Protein AF-A0A1Q6E0P5-F1 (afdb_monomer_lite)

pLDDT: mean 87.59, std 13.7, range [29.69, 98.75]

Radius of gyration: 19.77 Å; chains: 1; bounding box: 50×43×58 Å

Structure (mmCIF, N/CA/C/O backbone):
data_AF-A0A1Q6E0P5-F1
#
_entry.id   AF-A0A1Q6E0P5-F1
#
loop_
_atom_site.group_PDB
_atom_site.id
_atom_site.type_symbol
_atom_site.label_atom_id
_atom_site.label_alt_id
_atom_site.label_comp_id
_atom_site.label_asym_id
_atom_site.label_entity_id
_atom_site.label_seq_id
_atom_site.pdbx_PDB_ins_code
_atom_site.Cartn_x
_atom_site.Cartn_y
_atom_site.Cartn_z
_atom_site.occupancy
_atom_site.B_iso_or_equiv
_atom_site.auth_seq_id
_atom_site.auth_comp_id
_atom_site.auth_asym_id
_atom_site.auth_atom_id
_atom_site.pdbx_PDB_model_num
ATOM 1 N N . MET A 1 1 ? -2.274 26.900 18.817 1.00 31.42 1 MET A N 1
ATOM 2 C CA . MET A 1 1 ? -3.181 26.149 19.705 1.00 31.42 1 MET A CA 1
ATOM 3 C C . MET A 1 1 ? -3.588 24.913 18.937 1.00 31.42 1 MET A C 1
ATOM 5 O O . MET A 1 1 ? -4.255 25.060 17.922 1.00 31.42 1 MET A O 1
ATOM 9 N N . ALA A 1 2 ? -3.065 23.747 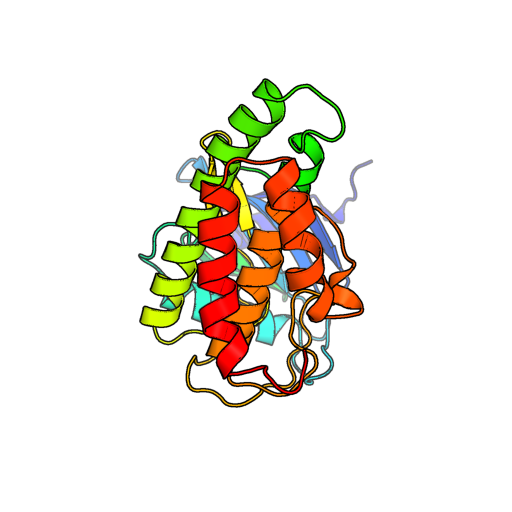19.320 1.00 29.69 2 ALA A N 1
ATOM 10 C CA . ALA A 1 2 ? -3.523 22.486 18.754 1.00 29.69 2 ALA A CA 1
ATOM 11 C C . ALA A 1 2 ? -5.001 22.317 19.120 1.00 29.69 2 ALA A C 1
ATOM 13 O O . ALA A 1 2 ? -5.418 22.661 20.225 1.00 29.69 2 ALA A O 1
ATOM 14 N N . ASP A 1 3 ? -5.780 21.904 18.137 1.00 34.31 3 ASP A N 1
ATOM 15 C CA . ASP A 1 3 ? -7.219 21.730 18.208 1.00 34.31 3 ASP A CA 1
ATOM 16 C C . ASP A 1 3 ? -7.612 20.884 19.430 1.00 34.31 3 ASP A C 1
ATOM 18 O O . ASP A 1 3 ? -7.088 19.787 19.614 1.00 34.31 3 ASP A O 1
ATOM 22 N N . ALA A 1 4 ? -8.538 21.369 20.260 1.00 39.66 4 ALA A N 1
ATOM 23 C CA . ALA A 1 4 ? -9.050 20.636 21.421 1.00 39.66 4 ALA A CA 1
ATOM 24 C C . ALA A 1 4 ? -9.728 19.300 21.041 1.00 39.66 4 ALA A C 1
ATOM 26 O O . ALA A 1 4 ? -10.027 18.499 21.917 1.00 39.66 4 ALA A O 1
ATOM 27 N N . ARG A 1 5 ? -9.931 19.037 19.742 1.00 49.81 5 ARG A N 1
ATOM 28 C CA . ARG A 1 5 ? -10.351 17.741 19.185 1.00 49.81 5 ARG A CA 1
ATOM 29 C C . ARG A 1 5 ? -9.239 16.682 19.140 1.00 49.81 5 ARG A C 1
ATOM 31 O O . ARG A 1 5 ? -9.544 15.522 18.894 1.00 49.81 5 ARG A O 1
ATOM 38 N N . ILE A 1 6 ? -7.974 17.071 19.330 1.00 48.44 6 ILE A N 1
ATOM 39 C CA . ILE A 1 6 ? -6.807 16.168 19.301 1.00 48.44 6 ILE A CA 1
ATOM 40 C C . ILE A 1 6 ? -6.453 15.662 20.707 1.00 48.44 6 ILE A C 1
ATOM 42 O O . ILE A 1 6 ? -5.777 14.646 20.816 1.00 48.44 6 ILE A O 1
ATOM 46 N N . ASN A 1 7 ? -6.937 16.311 21.774 1.00 47.94 7 ASN A N 1
ATOM 47 C CA . ASN A 1 7 ? -6.818 15.751 23.118 1.00 47.94 7 ASN A CA 1
ATOM 48 C C . ASN A 1 7 ? -8.028 14.850 23.383 1.00 47.94 7 ASN A C 1
ATOM 50 O O . ASN A 1 7 ? -9.138 15.373 23.529 1.00 47.94 7 ASN A O 1
ATOM 54 N N . PRO A 1 8 ? -7.855 13.522 23.410 1.00 57.47 8 PRO A N 1
ATOM 55 C CA . PRO A 1 8 ? -8.941 12.631 23.767 1.00 57.47 8 PRO A CA 1
ATOM 56 C C . PRO A 1 8 ? -9.479 12.990 25.157 1.00 57.47 8 PRO A C 1
ATOM 58 O O . PRO A 1 8 ? -8.721 13.333 26.061 1.00 57.47 8 PRO A O 1
ATOM 61 N N . SER A 1 9 ? -10.801 12.951 25.327 1.00 67.94 9 SER A N 1
ATOM 62 C CA . SER A 1 9 ? -11.381 12.968 26.670 1.00 67.94 9 SER A CA 1
ATOM 63 C C . SER A 1 9 ? -10.845 11.773 27.466 1.00 67.94 9 SER A C 1
ATOM 65 O O . SER A 1 9 ? -10.502 10.749 26.868 1.00 67.94 9 SER A O 1
ATOM 67 N N . ASP A 1 10 ? -10.851 11.856 28.801 1.00 76.19 10 ASP A N 1
ATOM 68 C CA . ASP A 1 10 ? -10.510 10.716 29.671 1.00 76.19 10 ASP A CA 1
ATOM 69 C C . ASP A 1 10 ? -11.256 9.434 29.235 1.00 76.19 10 ASP A C 1
ATOM 71 O O . ASP A 1 10 ? -10.712 8.332 29.258 1.00 76.19 10 ASP A O 1
ATOM 75 N N . GLU A 1 11 ? -12.498 9.583 28.758 1.00 84.31 11 GLU A N 1
ATOM 76 C CA . GLU A 1 11 ? -13.314 8.497 28.212 1.00 84.31 11 GLU A CA 1
ATOM 77 C C . GLU A 1 11 ? -12.742 7.886 26.920 1.00 84.31 11 GLU A C 1
ATOM 79 O O . GLU A 1 11 ? -12.696 6.660 26.801 1.00 84.31 11 GLU A O 1
ATOM 84 N N . PHE A 1 12 ? -12.279 8.694 25.959 1.00 88.38 12 PHE A N 1
ATOM 85 C CA . PHE A 1 12 ? -11.653 8.164 24.744 1.00 88.38 12 PHE A CA 1
ATOM 86 C C . PHE A 1 12 ? -10.380 7.395 25.088 1.00 88.38 12 PHE A C 1
ATOM 88 O O . PHE A 1 12 ? -10.204 6.285 24.590 1.00 88.38 12 PHE A O 1
ATOM 95 N N . GLU A 1 13 ? -9.506 7.943 25.940 1.00 87.25 13 GLU A N 1
ATOM 96 C CA . GLU A 1 13 ? -8.262 7.261 26.322 1.00 87.25 13 GLU A CA 1
ATOM 97 C C . GLU A 1 13 ? -8.548 5.902 26.967 1.00 87.25 13 GLU A C 1
ATOM 99 O O . GLU A 1 13 ? -7.933 4.894 26.609 1.00 87.25 13 GLU A O 1
ATOM 104 N N . LEU A 1 14 ? -9.543 5.849 27.857 1.00 89.12 14 LEU A N 1
ATOM 105 C CA . LEU A 1 14 ? -9.989 4.615 28.501 1.00 89.12 14 LEU A CA 1
ATOM 106 C C . LEU A 1 14 ? -10.515 3.583 27.492 1.00 89.12 14 LEU A C 1
ATOM 108 O O . LEU A 1 14 ? -10.162 2.404 27.574 1.00 89.12 14 LEU A O 1
ATOM 112 N N . LEU A 1 15 ? -11.340 4.002 26.529 1.00 92.69 15 LEU A N 1
ATOM 113 C CA . LEU A 1 15 ? -11.921 3.109 25.519 1.00 92.69 15 LEU A CA 1
ATOM 114 C C . LEU A 1 15 ? -10.893 2.664 24.462 1.00 92.69 15 LEU A C 1
ATOM 116 O O . LEU A 1 15 ? -10.936 1.528 23.962 1.00 92.69 15 LEU A O 1
ATOM 120 N N . PHE A 1 16 ? -9.943 3.537 24.129 1.00 95.12 16 PHE A N 1
ATOM 121 C CA . PHE A 1 16 ? -8.924 3.286 23.116 1.00 95.12 16 PHE A CA 1
ATOM 122 C C . PHE A 1 16 ? -7.693 2.544 23.661 1.00 95.12 16 PHE A C 1
ATOM 124 O O . PHE A 1 16 ? -6.958 1.924 22.888 1.00 95.12 16 PHE A O 1
ATOM 131 N N . ALA A 1 17 ? -7.527 2.477 24.986 1.00 93.38 17 ALA A N 1
ATOM 132 C CA . ALA A 1 17 ? -6.484 1.697 25.643 1.00 93.38 17 ALA A CA 1
ATOM 133 C C . ALA A 1 17 ? -6.385 0.250 25.093 1.00 93.38 17 ALA A C 1
ATOM 135 O O . ALA A 1 17 ? -7.404 -0.403 24.822 1.00 93.38 17 ALA A O 1
ATOM 136 N N . PRO A 1 18 ? -5.166 -0.301 24.934 1.00 96.25 18 PRO A N 1
ATOM 137 C CA . PRO A 1 18 ? -3.884 0.236 25.394 1.00 96.25 18 PRO A CA 1
ATOM 138 C C . PRO A 1 18 ? -3.192 1.180 24.394 1.00 96.25 18 PRO A C 1
ATOM 140 O O . PRO A 1 18 ? -1.990 1.399 24.525 1.00 96.25 18 PRO A O 1
ATOM 143 N N . TYR A 1 19 ? -3.891 1.695 23.382 1.00 96.81 19 TYR A N 1
ATOM 144 C CA . TYR A 1 19 ? -3.287 2.554 22.365 1.00 96.81 19 TYR A CA 1
ATOM 145 C C . TYR A 1 19 ? -3.384 4.033 22.744 1.00 96.81 19 TYR A C 1
ATOM 147 O O . TYR A 1 19 ? -4.367 4.465 23.341 1.00 96.81 19 TYR A O 1
ATOM 155 N N . SER A 1 20 ? -2.374 4.807 22.357 1.00 95.19 20 SER A N 1
ATOM 156 C CA . SER A 1 20 ? -2.356 6.266 22.459 1.00 95.19 20 SER A CA 1
ATOM 157 C C . SER A 1 20 ? -2.034 6.867 21.093 1.00 95.19 20 SER A C 1
ATOM 159 O O . SER A 1 20 ? -1.154 6.363 20.392 1.00 95.19 20 SER A O 1
ATOM 161 N N . ILE A 1 21 ? -2.766 7.910 20.699 1.00 95.44 21 ILE A N 1
ATOM 162 C CA . ILE A 1 21 ? -2.550 8.631 19.441 1.00 95.44 21 ILE A CA 1
ATOM 163 C C . ILE A 1 21 ? -1.469 9.693 19.648 1.00 95.44 21 ILE A C 1
ATOM 165 O O . ILE A 1 21 ? -1.528 10.462 20.602 1.00 95.44 21 ILE A O 1
ATOM 169 N N . LEU A 1 22 ? -0.496 9.740 18.740 1.00 94.44 22 LEU A N 1
ATOM 170 C CA . LEU A 1 22 ? 0.614 10.692 18.769 1.00 94.44 22 LEU A CA 1
ATOM 171 C C . LEU A 1 22 ? 0.389 11.849 17.791 1.00 94.44 22 LEU A C 1
ATOM 173 O O . LEU A 1 22 ? 0.600 13.008 18.138 1.00 94.44 22 LEU A O 1
ATOM 177 N N . GLU A 1 23 ? -0.043 11.542 16.566 1.00 93.81 23 GLU A N 1
ATOM 178 C CA . GLU A 1 23 ? -0.262 12.538 15.515 1.00 93.81 23 GLU A CA 1
ATOM 179 C C . GLU A 1 23 ? -1.289 12.063 14.476 1.00 93.81 23 GLU A C 1
ATOM 181 O O . GLU A 1 23 ? -1.534 10.867 14.305 1.00 93.81 23 GLU A O 1
ATOM 186 N N . SER A 1 24 ? -1.895 13.013 13.759 1.00 94.38 24 SER A N 1
ATOM 187 C CA . SER A 1 24 ? -2.735 12.722 12.594 1.00 94.38 24 SER A CA 1
ATOM 188 C C . SER A 1 24 ? -1.873 12.682 11.336 1.00 94.38 24 SER A C 1
ATOM 190 O O . SER A 1 24 ? -1.135 13.625 11.062 1.00 94.38 24 SER A O 1
ATOM 192 N N . LEU A 1 25 ? -1.994 11.600 10.568 1.00 91.88 25 LEU A N 1
ATOM 193 C CA . LEU A 1 25 ? -1.338 11.435 9.270 1.00 91.88 25 LEU A CA 1
ATOM 194 C C . LEU A 1 25 ? -2.222 11.967 8.136 1.00 91.88 25 LEU A C 1
ATOM 196 O O . LEU A 1 25 ? -1.737 12.592 7.195 1.00 91.88 25 LEU A O 1
ATOM 200 N N . HIS A 1 26 ? -3.531 11.723 8.226 1.00 90.88 26 HIS A N 1
ATOM 201 C CA . HIS A 1 26 ? -4.513 12.182 7.251 1.00 90.88 26 HIS A CA 1
ATOM 202 C C . HIS A 1 26 ? -5.892 12.342 7.895 1.00 90.88 26 HIS A C 1
ATOM 204 O O . HIS A 1 26 ? -6.228 11.636 8.845 1.00 90.88 26 HIS A O 1
ATOM 210 N N . PHE A 1 27 ? -6.720 13.238 7.361 1.00 87.56 27 PHE A N 1
ATOM 211 C CA . PHE A 1 27 ? -8.116 13.370 7.765 1.00 87.56 27 PHE A CA 1
ATOM 212 C C . PHE A 1 27 ? -9.000 13.734 6.575 1.00 87.56 27 PHE A C 1
ATOM 214 O O . PHE A 1 27 ? -8.605 14.474 5.674 1.00 87.56 27 PHE A O 1
ATOM 221 N N . SER A 1 28 ? -10.231 13.240 6.611 1.00 83.25 28 SER A N 1
ATOM 222 C CA . SER A 1 28 ? -11.288 13.558 5.661 1.00 83.25 28 SER A CA 1
ATOM 223 C C . SER A 1 28 ? -12.642 13.605 6.377 1.00 83.25 28 SER A C 1
ATOM 225 O O . SER A 1 28 ? -12.746 13.405 7.590 1.00 83.25 28 SER A O 1
ATOM 227 N N . ASN A 1 29 ? -13.717 13.854 5.628 1.00 80.44 29 ASN A N 1
ATOM 228 C CA . ASN A 1 29 ? -15.068 13.739 6.180 1.00 80.44 29 ASN A CA 1
ATOM 229 C C . ASN A 1 29 ? -15.430 12.290 6.551 1.00 80.44 29 ASN A C 1
ATOM 231 O O . ASN A 1 29 ? -16.270 12.093 7.423 1.00 80.44 29 ASN A O 1
ATOM 235 N N . ALA A 1 30 ? -14.802 11.294 5.918 1.00 81.50 30 ALA A N 1
ATOM 236 C CA . ALA A 1 30 ? -15.047 9.874 6.174 1.00 81.50 30 ALA A CA 1
ATOM 237 C C . ALA A 1 30 ? -14.424 9.383 7.497 1.00 81.50 30 ALA A C 1
ATOM 239 O O . ALA A 1 30 ? -14.855 8.364 8.033 1.00 81.50 30 ALA A O 1
ATOM 240 N N . GLY A 1 31 ? -13.442 10.116 8.032 1.00 89.25 31 GLY A N 1
ATOM 241 C CA . GLY A 1 31 ? -12.656 9.732 9.202 1.00 89.25 31 GLY A CA 1
ATOM 242 C C . GLY A 1 31 ? -11.204 10.189 9.081 1.00 89.25 31 GLY A C 1
ATOM 243 O O . GLY A 1 31 ? -10.914 11.175 8.395 1.00 89.25 31 GLY A O 1
ATOM 244 N N . GLY A 1 32 ? -10.283 9.492 9.734 1.00 92.94 32 GLY A N 1
ATOM 245 C CA . GLY A 1 32 ? -8.883 9.895 9.817 1.00 92.94 32 GLY A CA 1
ATOM 246 C C . GLY A 1 32 ? -7.926 8.726 9.979 1.00 92.94 32 GLY A C 1
ATOM 247 O O . GLY A 1 32 ? -8.308 7.639 10.391 1.00 92.94 32 GLY A O 1
ATOM 248 N N . VAL A 1 33 ? -6.666 8.968 9.648 1.00 95.94 33 VAL A N 1
ATOM 249 C CA . VAL A 1 33 ? -5.562 8.030 9.840 1.00 95.94 33 VAL A CA 1
ATOM 250 C C . VAL A 1 33 ? -4.593 8.665 10.822 1.00 95.94 33 VAL A C 1
ATOM 252 O O . VAL A 1 33 ? -4.171 9.811 10.642 1.00 95.94 33 VAL A O 1
ATOM 255 N N . TYR A 1 34 ? -4.251 7.927 11.868 1.00 96.44 34 TYR A N 1
ATOM 256 C CA . TYR A 1 34 ? -3.482 8.423 12.999 1.00 96.44 34 TYR A CA 1
ATOM 257 C C . TYR A 1 34 ? -2.306 7.503 13.285 1.00 96.44 34 TYR A C 1
ATOM 259 O O . TYR A 1 34 ? -2.456 6.284 13.262 1.00 96.44 34 TYR A O 1
ATOM 267 N N . ARG A 1 35 ? -1.152 8.082 13.606 1.00 97.25 35 ARG A N 1
ATOM 268 C CA . ARG A 1 35 ? -0.023 7.336 14.159 1.00 97.25 35 ARG A CA 1
ATOM 269 C C . ARG A 1 35 ? -0.139 7.324 15.671 1.00 97.25 35 ARG A C 1
ATOM 271 O O . ARG A 1 35 ? -0.490 8.332 16.288 1.00 97.25 35 ARG A O 1
ATOM 278 N N . GLY A 1 36 ? 0.176 6.189 16.269 1.00 97.25 36 GLY A N 1
ATOM 279 C CA . GLY A 1 36 ? 0.108 6.003 17.705 1.00 97.25 36 GLY A CA 1
ATOM 280 C C . GLY A 1 36 ? 1.139 5.016 18.222 1.00 97.25 36 GLY A C 1
ATOM 281 O O . GLY A 1 36 ? 2.014 4.550 17.495 1.00 97.25 36 GLY A O 1
ATOM 282 N N . VAL A 1 37 ? 0.979 4.651 19.487 1.00 97.81 37 VAL A N 1
ATOM 283 C CA . VAL A 1 37 ? 1.785 3.632 20.158 1.00 97.81 37 VAL A CA 1
ATOM 284 C C . VAL A 1 37 ? 0.903 2.729 21.015 1.00 97.81 37 VAL A C 1
ATOM 286 O O . VAL A 1 37 ? -0.056 3.182 21.643 1.00 97.81 37 VAL A O 1
ATOM 289 N N . ASN A 1 38 ? 1.227 1.440 21.067 1.00 97.56 38 ASN A N 1
ATOM 290 C CA . ASN A 1 38 ? 0.690 0.525 22.066 1.00 97.56 38 ASN A CA 1
ATOM 291 C C . ASN A 1 38 ? 1.470 0.692 23.377 1.00 97.56 38 ASN A C 1
ATOM 293 O O . ASN A 1 38 ? 2.623 0.278 23.475 1.00 97.56 38 ASN A O 1
ATOM 297 N N . LEU A 1 39 ? 0.836 1.244 24.411 1.00 96.00 39 LEU A N 1
ATOM 298 C CA . LEU A 1 39 ? 1.478 1.551 25.693 1.00 96.00 39 LEU A CA 1
ATOM 299 C C . LEU A 1 39 ? 1.963 0.310 26.457 1.00 96.00 39 LEU A C 1
ATOM 301 O O . LEU A 1 39 ? 2.788 0.433 27.358 1.00 96.00 39 LEU A O 1
ATOM 305 N N . LYS A 1 40 ? 1.467 -0.890 26.122 1.00 95.75 40 LYS A N 1
ATOM 306 C CA . LYS A 1 40 ? 1.919 -2.140 26.752 1.00 95.75 40 LYS A CA 1
ATOM 307 C C . LYS A 1 40 ? 3.182 -2.707 26.111 1.00 95.75 40 LYS A C 1
ATOM 309 O O . LYS A 1 40 ? 3.971 -3.330 26.813 1.00 95.75 40 LYS A O 1
ATOM 314 N N . THR A 1 41 ? 3.347 -2.546 24.799 1.00 96.12 41 THR A N 1
ATOM 315 C CA . THR A 1 41 ? 4.444 -3.178 24.042 1.00 96.12 41 THR A CA 1
ATOM 316 C C . THR A 1 41 ? 5.482 -2.184 23.531 1.00 96.12 41 THR A C 1
ATOM 318 O O . THR A 1 41 ? 6.581 -2.592 23.176 1.00 96.12 41 THR A O 1
ATOM 321 N N . GLY A 1 42 ? 5.150 -0.893 23.475 1.00 95.94 42 GLY A N 1
ATOM 322 C CA . GLY A 1 42 ? 5.968 0.144 22.846 1.00 95.94 42 GLY A CA 1
ATOM 323 C C . GLY A 1 42 ? 5.941 0.123 21.314 1.00 95.94 42 GLY A C 1
ATOM 324 O O . GLY A 1 42 ? 6.603 0.951 20.697 1.00 95.94 42 GLY A O 1
ATOM 325 N N . CYS A 1 43 ? 5.193 -0.794 20.689 1.00 95.94 43 CYS A N 1
ATOM 326 C CA . CYS A 1 43 ? 5.091 -0.879 19.231 1.00 95.94 43 CYS A CA 1
ATOM 327 C C . CYS A 1 43 ? 4.308 0.309 18.666 1.00 95.94 43 CYS A C 1
ATOM 329 O O . CYS A 1 43 ? 3.269 0.687 19.215 1.00 95.94 43 CYS A O 1
ATOM 331 N N . GLU A 1 44 ? 4.783 0.854 17.550 1.00 97.81 44 GLU A N 1
ATOM 332 C CA . GLU A 1 44 ? 4.068 1.884 16.800 1.00 97.81 44 GLU A CA 1
ATOM 333 C C . GLU A 1 44 ? 2.851 1.294 16.081 1.00 97.81 44 GLU A C 1
ATOM 335 O O . GLU A 1 44 ? 2.879 0.151 15.619 1.00 97.81 44 GLU A O 1
ATOM 340 N N . ILE A 1 45 ? 1.776 2.077 15.998 1.00 98.25 45 ILE A N 1
ATOM 341 C CA . ILE A 1 45 ? 0.513 1.664 15.380 1.00 98.25 45 ILE A CA 1
ATOM 342 C C . ILE A 1 45 ? 0.012 2.707 14.387 1.00 98.25 45 ILE A C 1
ATOM 344 O O . ILE A 1 45 ? 0.301 3.900 14.523 1.00 98.25 45 ILE A O 1
ATOM 348 N N . VAL A 1 46 ? -0.784 2.254 13.424 1.00 98.12 46 VAL A N 1
ATOM 349 C CA . VAL A 1 46 ? -1.716 3.093 12.669 1.00 98.12 46 VAL A CA 1
ATOM 350 C C . VAL A 1 46 ? -3.122 2.807 13.172 1.00 98.12 46 VAL A C 1
ATOM 352 O O . VAL A 1 46 ? -3.511 1.653 13.335 1.00 98.12 46 VAL A O 1
ATOM 355 N N . ALA A 1 47 ? -3.888 3.863 13.425 1.00 97.94 47 ALA A N 1
ATOM 356 C CA . ALA A 1 47 ? -5.312 3.787 13.697 1.00 97.94 47 ALA A CA 1
ATOM 357 C C . ALA A 1 47 ? -6.083 4.467 12.564 1.00 97.94 47 ALA A C 1
ATOM 359 O O . ALA A 1 47 ? -5.911 5.664 12.328 1.00 97.94 47 ALA A O 1
ATOM 360 N N . LYS A 1 48 ? -6.941 3.713 11.880 1.00 97.38 48 LYS A N 1
ATOM 361 C CA . LYS A 1 48 ? -7.853 4.213 10.847 1.00 97.38 48 LYS A CA 1
ATOM 362 C C . LYS A 1 48 ? -9.250 4.348 11.439 1.00 97.38 48 LYS A C 1
ATOM 364 O O . LYS A 1 48 ? -9.839 3.354 11.848 1.00 97.38 48 LYS A O 1
ATOM 369 N N . GLU A 1 49 ? -9.750 5.574 11.515 1.00 95.81 49 GLU A N 1
ATOM 370 C CA . GLU A 1 49 ? -11.097 5.937 11.958 1.00 95.81 49 GLU A CA 1
ATOM 371 C C . GLU A 1 49 ? -12.066 5.920 10.773 1.00 95.81 49 GLU A C 1
ATOM 373 O O . GLU A 1 49 ? -11.796 6.535 9.742 1.00 95.81 49 GLU A O 1
ATOM 378 N N . ALA A 1 50 ? -13.238 5.325 10.972 1.00 93.75 50 ALA A N 1
ATOM 379 C CA . ALA A 1 50 ? -14.412 5.500 10.133 1.00 93.75 50 ALA A CA 1
ATOM 380 C C . ALA A 1 50 ? -15.559 6.101 10.947 1.00 93.75 50 ALA A C 1
ATOM 382 O O . ALA A 1 50 ? -15.922 5.608 12.022 1.00 93.75 50 ALA A O 1
ATOM 383 N N . ARG A 1 51 ? -16.159 7.165 10.409 1.00 88.94 51 ARG A N 1
ATOM 384 C CA . ARG A 1 51 ? -17.301 7.847 11.023 1.00 88.94 51 ARG A CA 1
ATOM 385 C C . ARG A 1 51 ? -18.606 7.329 10.437 1.00 88.94 51 ARG A C 1
ATOM 387 O O . ARG A 1 51 ? -18.787 7.309 9.219 1.00 88.94 51 ARG A O 1
ATOM 394 N N . SER A 1 52 ? -19.524 6.948 11.321 1.00 82.56 52 SER A N 1
ATOM 395 C CA . SER A 1 52 ? -20.863 6.485 10.951 1.00 82.56 52 SER A CA 1
ATOM 396 C C . SER A 1 52 ? -21.589 7.518 10.080 1.00 82.56 52 SER A C 1
ATOM 398 O O . SER A 1 52 ? -21.531 8.717 10.357 1.00 82.56 52 SER A O 1
ATOM 400 N N . TYR A 1 53 ? -22.299 7.047 9.050 1.0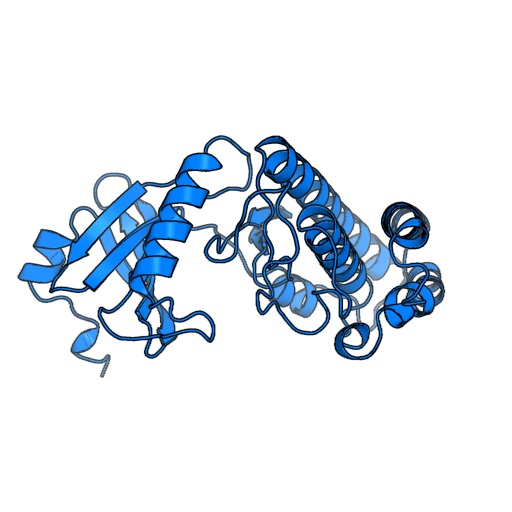0 73.69 53 TYR A N 1
ATOM 401 C CA . TYR A 1 53 ? -23.096 7.868 8.123 1.00 73.69 53 TYR A CA 1
ATOM 402 C C . TYR A 1 53 ? -22.305 8.919 7.320 1.00 73.69 53 TYR A C 1
ATOM 404 O O . TYR A 1 53 ? -22.893 9.873 6.804 1.00 73.69 53 TYR A O 1
ATOM 412 N N . ALA A 1 54 ? -20.986 8.756 7.190 1.00 77.25 54 ALA A N 1
ATOM 413 C CA . ALA A 1 54 ? -20.119 9.629 6.405 1.00 77.25 54 ALA A CA 1
ATOM 414 C C . ALA A 1 54 ? -19.316 8.848 5.352 1.00 77.25 54 ALA A C 1
ATOM 416 O O . ALA A 1 54 ? -19.188 7.625 5.400 1.00 77.25 54 ALA A O 1
ATOM 417 N N . GLY A 1 55 ? -18.746 9.578 4.388 1.00 66.50 55 GLY A N 1
ATOM 418 C CA . GLY A 1 55 ? -17.793 9.012 3.432 1.00 66.50 55 GLY A CA 1
ATOM 419 C C . GLY A 1 55 ? -18.387 8.027 2.425 1.00 66.50 55 GLY A C 1
ATOM 420 O O . GLY A 1 55 ? -17.687 7.089 2.057 1.00 66.50 55 GLY A O 1
ATOM 421 N N . TYR A 1 56 ? -19.637 8.218 1.999 1.00 70.69 56 TYR A N 1
ATOM 422 C CA . TYR A 1 56 ? -20.261 7.415 0.941 1.00 70.69 56 TYR A CA 1
ATOM 423 C C . TYR A 1 56 ? -19.421 7.431 -0.344 1.00 70.69 56 TYR A C 1
ATOM 425 O O . TYR A 1 56 ? -19.039 8.501 -0.826 1.00 70.69 56 TYR A O 1
ATOM 433 N N . SER A 1 57 ? -19.131 6.249 -0.888 1.00 64.81 57 SER A N 1
ATOM 434 C CA . SER A 1 57 ? -18.561 6.086 -2.229 1.00 64.81 57 SER A CA 1
ATOM 435 C C . SER A 1 57 ? -19.667 5.981 -3.286 1.00 64.81 57 SER A C 1
ATOM 437 O O . SER A 1 57 ? -20.849 5.868 -2.970 1.00 64.81 57 SER A O 1
ATOM 439 N N . SER A 1 58 ? -19.284 5.953 -4.565 1.00 58.56 58 SER A N 1
ATOM 440 C CA . SER A 1 58 ? -20.197 5.723 -5.696 1.00 58.56 58 SER A CA 1
ATOM 441 C C . SER A 1 58 ? -20.903 4.355 -5.684 1.00 58.56 58 SER A C 1
ATOM 443 O O . SER A 1 58 ? -21.737 4.106 -6.547 1.00 58.56 58 SER A O 1
ATOM 445 N N . SER A 1 59 ? -20.548 3.466 -4.751 1.00 60.34 59 SER A N 1
ATOM 446 C CA . SER A 1 59 ? -21.083 2.110 -4.582 1.00 60.34 59 SER A CA 1
ATOM 447 C C . SER A 1 59 ? -22.021 1.962 -3.371 1.00 60.34 59 SER A C 1
ATOM 449 O O . SER A 1 59 ? -22.252 0.843 -2.928 1.00 60.34 59 SER A O 1
ATOM 451 N N . ASP A 1 60 ? -22.533 3.068 -2.813 1.00 59.53 60 ASP A N 1
ATOM 452 C CA . ASP A 1 60 ? -23.372 3.111 -1.596 1.00 59.53 60 ASP A CA 1
ATOM 453 C C . ASP A 1 60 ? -22.715 2.494 -0.339 1.00 59.53 60 ASP A C 1
ATOM 455 O O . ASP A 1 60 ? -23.367 2.288 0.686 1.00 59.53 60 ASP A O 1
ATOM 459 N N . CYS A 1 61 ? -21.400 2.250 -0.371 1.00 72.44 61 CYS A N 1
ATOM 460 C CA . CYS A 1 61 ? -20.630 1.824 0.792 1.00 72.44 61 CYS A CA 1
ATOM 461 C C . CYS A 1 61 ? -20.188 3.051 1.597 1.00 72.44 61 CYS A C 1
ATOM 463 O O . CYS A 1 61 ? -19.472 3.921 1.087 1.00 72.44 61 CYS A O 1
ATOM 465 N N . ASP A 1 62 ? -20.585 3.119 2.866 1.00 83.75 62 ASP A N 1
ATOM 466 C CA . ASP A 1 62 ? -20.088 4.139 3.788 1.00 83.75 62 ASP A CA 1
ATOM 467 C C . ASP A 1 62 ? -18.657 3.827 4.271 1.00 83.75 62 ASP A C 1
ATOM 469 O O . ASP A 1 62 ? -18.079 2.773 3.981 1.00 83.75 62 ASP A O 1
ATOM 473 N N . ALA A 1 63 ? -18.060 4.772 5.000 1.00 85.88 63 ALA A N 1
ATOM 474 C CA . ALA A 1 63 ? -16.711 4.615 5.542 1.00 85.88 63 ALA A CA 1
ATOM 475 C C . ALA A 1 63 ? -16.578 3.402 6.481 1.00 85.88 63 ALA A C 1
ATOM 477 O O . ALA A 1 63 ? -15.519 2.780 6.544 1.00 85.88 63 ALA A O 1
ATOM 478 N N . VAL A 1 64 ? -17.646 3.047 7.200 1.00 91.12 64 VAL A N 1
ATOM 479 C CA . VAL A 1 64 ? -17.642 1.945 8.168 1.00 91.12 64 VAL A CA 1
ATOM 480 C C . VAL A 1 64 ? -17.588 0.601 7.451 1.00 91.12 64 VAL A C 1
ATOM 482 O O . VAL A 1 64 ? -16.792 -0.261 7.824 1.00 91.12 64 VAL A O 1
ATOM 485 N N . LEU A 1 65 ? -18.385 0.415 6.397 1.00 90.88 65 LEU A N 1
ATOM 486 C CA . LEU A 1 65 ? -18.352 -0.799 5.584 1.00 90.88 65 LEU A CA 1
ATOM 487 C C . LEU A 1 65 ? -16.982 -1.004 4.935 1.00 90.88 65 LEU A C 1
ATOM 489 O O . LEU A 1 65 ? -16.462 -2.119 4.990 1.00 90.88 65 LEU A O 1
ATOM 493 N N . ARG A 1 66 ? -16.364 0.060 4.403 1.00 90.38 66 ARG A N 1
ATOM 494 C CA . ARG A 1 66 ? -15.002 -0.016 3.850 1.00 90.38 66 ARG A CA 1
ATOM 495 C C . ARG A 1 66 ? -13.968 -0.392 4.906 1.00 90.38 66 ARG A C 1
ATOM 497 O O . ARG A 1 66 ? -13.210 -1.329 4.687 1.00 90.38 66 ARG A O 1
ATOM 504 N N . LEU A 1 67 ? -14.009 0.226 6.087 1.00 95.12 67 LEU A N 1
ATOM 505 C CA . LEU A 1 67 ? -13.078 -0.094 7.174 1.00 95.12 67 LEU A CA 1
ATOM 506 C C . LEU A 1 67 ? -13.244 -1.535 7.692 1.00 95.12 67 LEU A C 1
ATOM 508 O O . LEU A 1 67 ? -12.273 -2.212 8.033 1.00 95.12 67 LEU A O 1
ATOM 512 N N . ARG A 1 68 ? -14.482 -2.038 7.764 1.00 96.00 68 ARG A N 1
ATOM 513 C CA . ARG A 1 68 ? -14.758 -3.434 8.144 1.00 96.00 68 ARG A CA 1
ATOM 514 C C . ARG A 1 68 ? -14.280 -4.420 7.084 1.00 96.00 68 ARG A C 1
ATOM 516 O O . ARG A 1 68 ? -13.798 -5.496 7.447 1.00 96.00 68 ARG A O 1
ATOM 523 N N . HIS A 1 69 ? -14.428 -4.063 5.811 1.00 95.38 69 HIS A N 1
ATOM 524 C CA . HIS A 1 69 ? -13.915 -4.845 4.693 1.00 95.38 69 HIS A CA 1
ATOM 525 C C . HIS A 1 69 ? -12.389 -4.882 4.711 1.00 95.38 69 HIS A C 1
ATOM 527 O O . HIS A 1 69 ? -11.819 -5.970 4.742 1.00 95.38 69 HIS A O 1
ATOM 533 N N . GLU A 1 70 ? -11.740 -3.726 4.845 1.00 96.81 70 GLU A N 1
ATOM 534 C CA . GLU A 1 70 ? -10.291 -3.611 5.004 1.00 96.81 70 GLU A CA 1
ATOM 535 C C . GLU A 1 70 ? -9.786 -4.484 6.158 1.00 96.81 70 GLU A C 1
ATOM 537 O O . GLU A 1 70 ? -8.884 -5.294 5.963 1.00 96.81 70 GLU A O 1
ATOM 542 N N . ARG A 1 71 ? -10.429 -4.430 7.335 1.00 98.12 71 ARG A N 1
ATOM 543 C CA . ARG A 1 71 ? -10.107 -5.332 8.454 1.00 98.12 71 ARG A CA 1
ATOM 544 C C . ARG A 1 71 ? -10.158 -6.803 8.039 1.00 98.12 71 ARG A C 1
ATOM 546 O O . ARG A 1 71 ? -9.290 -7.580 8.427 1.00 98.12 71 ARG A O 1
ATOM 553 N N . SER A 1 72 ? -11.200 -7.215 7.316 1.00 98.00 72 SER A N 1
ATOM 554 C CA . SER A 1 72 ? -11.357 -8.614 6.906 1.00 98.00 72 SER A CA 1
ATOM 555 C C . SER A 1 72 ? -10.257 -9.060 5.938 1.00 98.00 72 SER A C 1
ATOM 557 O O . SER A 1 72 ? -9.755 -10.176 6.062 1.00 98.00 72 SER A O 1
ATOM 559 N N . MET A 1 73 ? -9.839 -8.170 5.034 1.00 9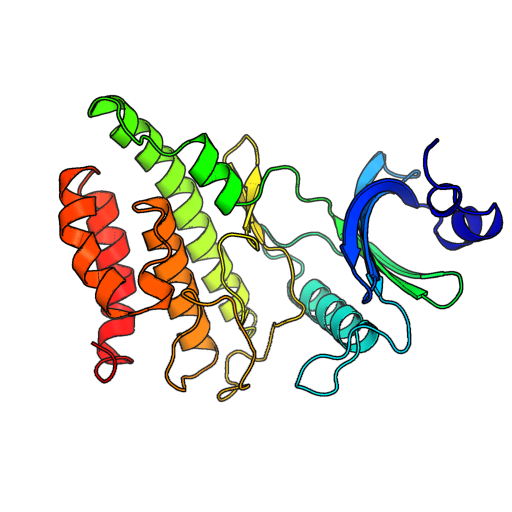8.00 73 MET A N 1
ATOM 560 C CA . MET A 1 73 ? -8.767 -8.418 4.071 1.00 98.00 73 MET A CA 1
ATOM 561 C C . MET A 1 73 ? -7.406 -8.447 4.763 1.00 98.00 73 MET A C 1
ATOM 563 O O . MET A 1 73 ? -6.651 -9.396 4.571 1.00 98.00 73 MET A O 1
ATOM 567 N N . LEU A 1 74 ? -7.144 -7.500 5.667 1.00 98.19 74 LEU A N 1
ATOM 568 C CA . LEU A 1 74 ? -5.939 -7.475 6.492 1.00 98.19 74 LEU A CA 1
ATOM 569 C C . LEU A 1 74 ? -5.769 -8.774 7.290 1.00 98.19 74 LEU A C 1
ATOM 571 O O . LEU A 1 74 ? -4.678 -9.338 7.314 1.00 98.19 74 LEU A O 1
ATOM 575 N N . ILE A 1 75 ? -6.848 -9.271 7.912 1.00 98.25 75 ILE A N 1
ATOM 576 C CA . ILE A 1 75 ? -6.847 -10.547 8.646 1.00 98.25 75 ILE A CA 1
ATOM 577 C C . ILE A 1 75 ? -6.584 -11.724 7.698 1.00 98.25 75 ILE A C 1
ATOM 579 O O . ILE A 1 75 ? -5.792 -12.604 8.030 1.00 98.25 75 ILE A O 1
ATOM 583 N N . ARG A 1 76 ? -7.229 -11.750 6.524 1.00 98.00 76 ARG A N 1
ATOM 584 C CA . ARG A 1 76 ? -7.055 -12.816 5.522 1.00 98.00 76 ARG A CA 1
ATOM 585 C C . ARG A 1 76 ? -5.618 -12.901 5.002 1.00 98.00 76 ARG A C 1
ATOM 587 O O . ARG A 1 76 ? -5.157 -13.998 4.710 1.00 98.00 76 ARG A O 1
ATOM 594 N N . LEU A 1 77 ? -4.933 -11.765 4.894 1.00 98.44 77 LEU A N 1
ATOM 595 C CA . LEU A 1 77 ? -3.577 -11.653 4.352 1.00 98.44 77 LEU A CA 1
ATOM 596 C C . LEU A 1 77 ? -2.470 -11.757 5.420 1.00 98.44 77 LEU A C 1
ATOM 598 O O . LEU A 1 77 ? -1.291 -11.639 5.088 1.00 98.44 77 LEU A O 1
ATOM 602 N N . GLN A 1 78 ? -2.815 -11.986 6.695 1.00 98.19 78 GLN A N 1
ATOM 603 C CA . GLN A 1 78 ? -1.814 -12.148 7.755 1.00 98.19 78 GLN A CA 1
ATOM 604 C C . GLN A 1 78 ? -0.852 -13.306 7.454 1.00 98.19 78 GLN A C 1
ATOM 606 O O . GLN A 1 78 ? -1.263 -14.390 7.042 1.00 98.19 78 GLN A O 1
ATOM 611 N N . GLY A 1 79 ? 0.434 -13.086 7.731 1.00 96.50 79 GLY A N 1
ATOM 612 C CA . GLY A 1 79 ? 1.506 -14.059 7.499 1.00 96.50 79 GLY A CA 1
ATOM 613 C C . GLY A 1 79 ? 2.241 -13.880 6.169 1.00 96.50 79 GLY A C 1
ATOM 614 O O . GLY A 1 79 ? 3.295 -14.487 5.989 1.00 96.50 79 GLY A O 1
ATOM 615 N N . ILE A 1 80 ? 1.738 -13.029 5.270 1.00 98.44 80 ILE A N 1
ATOM 616 C CA . ILE A 1 80 ? 2.485 -12.576 4.094 1.00 98.44 80 ILE A CA 1
ATOM 617 C C . ILE A 1 80 ? 3.452 -11.467 4.533 1.00 98.44 80 ILE A C 1
ATOM 619 O O . ILE A 1 80 ? 3.040 -10.467 5.122 1.00 98.44 80 ILE A O 1
ATOM 623 N N . GLU A 1 81 ? 4.745 -11.644 4.259 1.00 97.69 81 GLU A N 1
ATOM 624 C CA . GLU A 1 81 ? 5.762 -10.620 4.517 1.00 97.69 81 GLU A CA 1
ATOM 625 C C . GLU A 1 81 ? 5.435 -9.338 3.739 1.00 97.69 81 GLU A C 1
ATOM 627 O O . GLU A 1 81 ? 5.126 -9.407 2.555 1.00 97.69 81 GLU A O 1
ATOM 632 N N . GLY A 1 82 ? 5.482 -8.177 4.398 1.00 97.69 82 GLY A N 1
ATOM 633 C CA . GLY A 1 82 ? 5.094 -6.892 3.803 1.00 97.69 82 GLY A CA 1
ATOM 634 C C . GLY A 1 82 ? 3.619 -6.512 3.997 1.00 97.69 82 GLY A C 1
ATOM 635 O O . GLY A 1 82 ? 3.239 -5.399 3.638 1.00 97.69 82 GLY A O 1
ATOM 636 N N . ILE A 1 83 ? 2.793 -7.372 4.600 1.00 98.50 83 ILE A N 1
ATOM 637 C CA . ILE A 1 83 ? 1.441 -7.012 5.056 1.00 98.50 83 ILE A CA 1
ATOM 638 C C . ILE A 1 83 ? 1.500 -6.604 6.538 1.00 98.50 83 ILE A C 1
ATOM 640 O O . ILE A 1 83 ? 2.047 -7.367 7.338 1.00 98.50 83 ILE A O 1
ATOM 644 N N . PRO A 1 84 ? 0.952 -5.436 6.934 1.00 98.06 84 PRO A N 1
ATOM 645 C CA . PRO A 1 84 ? 0.981 -4.996 8.323 1.00 98.06 84 PRO A CA 1
ATOM 646 C C . PRO A 1 84 ? 0.252 -5.973 9.245 1.00 98.06 84 PRO A C 1
ATOM 648 O O . PRO A 1 84 ? -0.766 -6.579 8.898 1.00 98.06 84 PRO A O 1
ATOM 651 N N . SER A 1 85 ? 0.752 -6.106 10.468 1.00 97.81 85 SER A N 1
ATOM 652 C CA . SER A 1 85 ? 0.098 -6.921 11.486 1.00 97.81 85 SER A CA 1
ATOM 653 C C . SER A 1 85 ? -1.240 -6.304 11.911 1.00 97.81 85 SER A C 1
ATOM 655 O O . SER A 1 85 ? -1.316 -5.122 12.250 1.00 97.81 85 SER A O 1
ATOM 657 N N . TYR A 1 86 ? -2.299 -7.112 11.974 1.00 98.06 86 TYR A N 1
ATOM 658 C CA . TYR A 1 86 ? -3.561 -6.695 12.593 1.00 98.06 86 TYR A CA 1
ATOM 659 C C . TYR A 1 86 ? -3.430 -6.692 14.120 1.00 98.06 86 TYR A C 1
ATOM 661 O O . TYR A 1 86 ? -3.028 -7.695 14.713 1.00 98.06 86 TYR A O 1
ATOM 669 N N . TYR A 1 87 ? -3.832 -5.601 14.780 1.00 97.62 87 TYR A N 1
ATOM 670 C CA . TYR A 1 87 ? -3.779 -5.506 16.240 1.00 97.62 87 TYR A CA 1
ATOM 671 C C . TYR A 1 87 ? -5.152 -5.481 16.905 1.00 97.62 87 TYR A C 1
ATOM 673 O O . TYR A 1 87 ? -5.372 -6.201 17.882 1.00 97.62 87 TYR A O 1
ATOM 681 N N . SER A 1 88 ? -6.078 -4.638 16.445 1.00 97.38 88 SER A N 1
ATOM 682 C CA . SER A 1 88 ? -7.382 -4.512 17.097 1.00 97.38 88 SER A CA 1
ATOM 683 C C . SER A 1 88 ? -8.431 -3.849 16.217 1.00 97.38 88 SER A C 1
ATOM 685 O O . SER A 1 88 ? -8.124 -3.163 15.247 1.00 97.38 88 SER A O 1
ATOM 687 N N . TYR A 1 89 ? -9.687 -4.008 16.620 1.00 97.94 89 TYR A N 1
ATOM 688 C CA . TYR A 1 89 ? -10.806 -3.251 16.091 1.00 97.94 89 TYR A CA 1
ATOM 689 C C . TYR A 1 89 ? -11.682 -2.770 17.239 1.00 97.94 89 TYR A C 1
ATOM 691 O O . TYR A 1 89 ? -12.090 -3.574 18.082 1.00 97.94 89 TYR A O 1
ATOM 699 N N . LYS A 1 90 ? -11.955 -1.468 17.295 1.00 95.81 90 LYS A N 1
ATOM 700 C CA . LYS A 1 90 ? -12.628 -0.829 18.431 1.00 95.81 90 LYS A CA 1
ATOM 701 C C . LYS A 1 90 ? -13.715 0.123 17.961 1.00 95.81 90 LYS A C 1
ATOM 703 O O . LYS A 1 90 ? -13.559 0.791 16.948 1.00 95.81 90 LYS A O 1
ATOM 708 N N . THR A 1 91 ? -14.774 0.240 18.752 1.00 94.75 91 THR A N 1
ATOM 709 C CA . THR A 1 91 ? -15.738 1.335 18.631 1.00 94.75 91 THR A CA 1
ATOM 710 C C . THR A 1 91 ? -15.502 2.298 19.784 1.00 94.75 91 THR A C 1
ATOM 712 O O . THR A 1 91 ? -15.588 1.894 20.943 1.00 94.75 91 THR A O 1
ATOM 715 N N . VAL A 1 92 ? -15.192 3.556 19.481 1.00 91.88 92 VAL A N 1
ATOM 716 C CA . VAL A 1 92 ? -14.924 4.600 20.478 1.00 91.88 92 VAL A CA 1
ATOM 717 C C . VAL A 1 92 ? -15.763 5.823 20.145 1.00 91.88 92 VAL A C 1
ATOM 719 O O . VAL A 1 92 ? -15.737 6.302 19.015 1.00 91.88 92 VAL A O 1
ATOM 722 N N . CYS A 1 93 ? -16.553 6.289 21.115 1.00 88.00 93 CYS A N 1
ATOM 723 C CA . CYS A 1 93 ? -17.444 7.448 20.971 1.00 88.00 93 CYS A CA 1
ATOM 724 C C . CYS A 1 93 ? -18.344 7.402 19.712 1.00 88.00 93 CYS A C 1
ATOM 726 O O . CYS A 1 93 ? -18.643 8.433 19.118 1.00 88.00 93 CYS A O 1
ATOM 728 N N . GLY A 1 94 ? -18.779 6.205 19.296 1.00 87.50 94 GLY A N 1
ATOM 729 C CA . GLY A 1 94 ? -19.648 6.009 18.125 1.00 87.50 94 GLY A CA 1
ATOM 730 C C . GLY A 1 94 ? -18.933 5.933 16.768 1.00 87.50 94 GLY A C 1
ATOM 731 O O . GLY A 1 94 ? -19.606 5.807 15.742 1.00 87.50 94 GLY A O 1
ATOM 732 N N . HIS A 1 95 ? -17.598 5.991 16.744 1.00 92.19 95 HIS A N 1
ATOM 733 C CA . HIS A 1 95 ? -16.775 5.795 15.546 1.00 92.19 95 HIS A CA 1
ATOM 734 C C . HIS A 1 95 ? -16.049 4.450 15.612 1.00 92.19 95 HIS A C 1
ATOM 736 O O . HIS A 1 95 ? -15.771 3.942 16.701 1.00 92.19 95 HIS A O 1
ATOM 742 N N . GLU A 1 96 ? -15.737 3.867 14.458 1.00 95.56 96 GLU A N 1
ATOM 743 C CA . GLU A 1 96 ? -15.022 2.591 14.372 1.00 95.56 96 GLU A CA 1
ATOM 744 C C . GLU A 1 96 ? -13.554 2.819 14.025 1.00 95.56 96 GLU A C 1
ATOM 746 O O . GLU A 1 96 ? -13.226 3.684 13.221 1.00 95.56 96 GLU A O 1
ATOM 751 N N . PHE A 1 97 ? -12.671 2.048 14.654 1.00 97.38 97 PHE A N 1
ATOM 752 C CA . PHE A 1 97 ? -11.227 2.155 14.516 1.00 97.38 97 PHE A CA 1
ATOM 753 C C . PHE A 1 97 ? -10.621 0.792 14.198 1.00 97.38 97 PHE A C 1
ATOM 755 O O . PHE A 1 97 ? -10.781 -0.151 14.977 1.00 97.38 97 PHE A O 1
ATOM 762 N N . LEU A 1 98 ? -9.876 0.713 13.098 1.00 98.31 98 LEU A N 1
ATOM 763 C CA . LEU A 1 98 ? -8.958 -0.384 12.797 1.00 98.31 98 LEU A CA 1
ATOM 764 C C . LEU A 1 98 ? -7.564 0.006 13.281 1.00 98.31 98 LEU A C 1
ATOM 766 O O . LEU A 1 98 ? -7.056 1.057 12.900 1.00 98.31 98 LEU A O 1
ATOM 770 N N . VAL A 1 99 ? -6.968 -0.827 14.132 1.00 98.50 99 VAL A N 1
ATOM 771 C CA . VAL A 1 99 ? -5.606 -0.646 14.637 1.00 98.50 99 VAL A CA 1
ATOM 772 C C . VAL A 1 99 ? -4.710 -1.725 14.047 1.00 98.50 99 VAL A C 1
ATOM 774 O O . VAL A 1 99 ? -4.953 -2.920 14.241 1.00 98.50 99 VAL A O 1
ATOM 777 N N . GLU A 1 100 ? -3.663 -1.290 13.364 1.00 98.44 100 GLU A N 1
ATOM 778 C CA . GLU A 1 100 ? -2.696 -2.126 12.657 1.00 98.44 100 GLU A CA 1
ATOM 779 C C . GLU A 1 100 ? -1.264 -1.643 12.913 1.00 98.44 100 GLU A C 1
ATOM 781 O O . GLU A 1 100 ? -1.032 -0.606 13.545 1.00 98.44 100 GLU A O 1
ATOM 786 N N . GLU A 1 101 ? -0.296 -2.426 12.459 1.00 98.31 101 GLU A N 1
ATOM 787 C CA . GLU A 1 101 ? 1.119 -2.079 12.486 1.00 98.31 101 GLU A CA 1
ATOM 788 C C . GLU A 1 101 ? 1.416 -0.784 11.728 1.00 98.31 101 GLU A C 1
ATOM 790 O O . GLU A 1 101 ? 0.931 -0.557 10.620 1.00 98.31 101 GLU A O 1
ATOM 795 N N . TYR A 1 102 ? 2.262 0.065 12.315 1.00 98.12 102 TYR A N 1
ATOM 796 C CA . TYR A 1 102 ? 2.830 1.195 11.592 1.00 98.12 102 TYR A CA 1
ATOM 797 C C . TYR A 1 102 ? 3.998 0.744 10.714 1.00 98.12 102 TYR A C 1
ATOM 799 O O . TYR A 1 102 ? 5.098 0.488 11.203 1.00 98.12 102 TYR A O 1
ATOM 807 N N . CYS A 1 103 ? 3.770 0.704 9.400 1.00 97.62 103 CYS A N 1
ATOM 808 C CA . CYS A 1 103 ? 4.828 0.503 8.416 1.00 97.62 103 CYS A CA 1
ATOM 809 C C . CYS A 1 103 ? 5.739 1.739 8.373 1.00 97.62 103 CYS A C 1
ATOM 811 O O . CYS A 1 103 ? 5.391 2.772 7.796 1.00 97.62 103 CYS A O 1
ATOM 813 N N . ALA A 1 104 ? 6.915 1.648 8.993 1.00 94.62 104 ALA A N 1
ATOM 814 C CA . ALA A 1 104 ? 7.878 2.740 9.000 1.00 94.62 104 ALA A CA 1
ATOM 815 C C . ALA A 1 104 ? 8.438 2.995 7.593 1.00 94.62 104 ALA A C 1
ATOM 817 O O . ALA A 1 104 ? 8.922 2.082 6.932 1.00 94.62 104 ALA A O 1
ATOM 818 N N . GLY A 1 105 ? 8.446 4.252 7.153 1.00 96.88 105 GLY A N 1
ATOM 819 C CA . GLY A 1 105 ? 9.000 4.618 5.854 1.00 96.88 105 GLY A CA 1
ATOM 820 C C . GLY A 1 105 ? 8.261 5.777 5.211 1.00 96.88 105 GLY A C 1
ATOM 821 O O . GLY A 1 105 ? 7.638 6.597 5.885 1.00 96.88 105 GLY A O 1
ATOM 822 N N . VAL A 1 106 ? 8.357 5.846 3.888 1.00 98.00 106 VAL A N 1
ATOM 823 C CA . VAL A 1 106 ? 7.622 6.805 3.059 1.00 98.00 106 VAL A CA 1
ATOM 824 C C . VAL A 1 106 ? 6.900 6.063 1.944 1.00 98.00 106 VAL A C 1
ATOM 826 O O . VAL A 1 106 ? 7.310 4.968 1.569 1.00 98.00 106 VAL A O 1
ATOM 829 N N . THR A 1 107 ? 5.855 6.661 1.372 1.00 98.25 107 THR A N 1
ATOM 830 C CA . THR A 1 107 ? 5.217 6.081 0.179 1.00 98.25 107 THR A CA 1
ATOM 831 C C . THR A 1 107 ? 6.230 5.903 -0.954 1.00 98.25 107 THR A C 1
ATOM 833 O O . THR A 1 107 ? 7.164 6.704 -1.087 1.00 98.25 107 THR A O 1
ATOM 836 N N . LEU A 1 108 ? 6.032 4.909 -1.820 1.00 98.19 108 LEU A N 1
ATOM 837 C CA . LEU A 1 108 ? 6.851 4.708 -3.015 1.00 98.19 108 LEU A CA 1
ATOM 838 C C . LEU A 1 108 ? 6.863 5.973 -3.882 1.00 98.19 108 LEU A C 1
ATOM 840 O O . LEU A 1 108 ? 7.911 6.360 -4.398 1.00 98.19 108 LEU A O 1
ATOM 844 N N . GLN A 1 109 ? 5.731 6.677 -3.976 1.00 96.50 109 GLN A N 1
ATOM 845 C CA . GLN A 1 109 ? 5.655 7.976 -4.643 1.00 96.50 109 GLN A CA 1
ATOM 846 C C . GLN A 1 109 ? 6.679 8.980 -4.081 1.00 96.50 109 GLN A C 1
ATOM 848 O O . GLN A 1 109 ? 7.432 9.586 -4.848 1.00 96.50 109 GLN A O 1
ATOM 853 N N . SER A 1 110 ? 6.718 9.149 -2.757 1.00 97.19 110 SER A N 1
ATOM 854 C CA . SER A 1 110 ? 7.660 10.039 -2.067 1.00 97.19 110 SER A CA 1
ATOM 855 C C . SER A 1 110 ? 9.105 9.551 -2.176 1.00 97.19 110 SER A C 1
ATOM 857 O O . SER A 1 110 ? 10.018 10.368 -2.334 1.00 97.19 110 SER A O 1
ATOM 859 N N . TRP A 1 111 ? 9.321 8.233 -2.132 1.00 98.12 111 TRP A N 1
ATOM 860 C CA . TRP A 1 111 ? 10.640 7.630 -2.296 1.00 98.12 111 TRP A CA 1
ATOM 861 C C . TRP A 1 111 ? 11.208 7.940 -3.682 1.00 98.12 111 TRP A C 1
ATOM 863 O O . TRP A 1 111 ? 12.321 8.456 -3.781 1.00 98.12 111 TRP A O 1
ATOM 873 N N . VAL A 1 112 ? 10.426 7.722 -4.744 1.00 96.75 112 VAL A N 1
ATOM 874 C CA . VAL A 1 112 ? 10.825 8.044 -6.121 1.00 96.75 112 VAL A CA 1
ATOM 875 C C . VAL A 1 112 ? 11.106 9.537 -6.255 1.00 96.75 112 VAL A C 1
ATOM 877 O O . VAL A 1 112 ? 12.185 9.905 -6.706 1.00 96.75 112 VAL A O 1
ATOM 880 N N . ALA A 1 113 ? 10.208 10.404 -5.782 1.00 94.81 113 ALA A N 1
ATOM 881 C CA . ALA A 1 113 ? 10.405 11.853 -5.854 1.00 94.81 113 ALA A CA 1
ATOM 882 C C . ALA A 1 113 ? 11.705 12.332 -5.174 1.00 94.81 113 ALA A C 1
ATOM 884 O O . ALA A 1 113 ? 12.321 13.286 -5.642 1.00 94.81 113 ALA A O 1
ATOM 885 N N . SER A 1 114 ? 12.133 11.660 -4.101 1.00 94.44 114 SER A N 1
ATOM 886 C CA . SER A 1 114 ? 13.333 12.033 -3.336 1.00 94.44 114 SER A CA 1
ATOM 887 C C . SER A 1 114 ? 14.628 11.406 -3.859 1.00 94.44 114 SER A C 1
ATOM 889 O O . SER A 1 114 ? 15.706 11.897 -3.538 1.00 94.44 114 SER A O 1
ATOM 891 N N . ASN A 1 115 ? 14.547 10.308 -4.620 1.00 94.62 115 ASN A N 1
ATOM 892 C CA . ASN A 1 115 ? 15.717 9.516 -5.017 1.00 94.62 115 ASN A CA 1
ATOM 893 C C . ASN A 1 115 ? 15.948 9.474 -6.534 1.00 94.62 115 ASN A C 1
ATOM 895 O O . ASN A 1 115 ? 17.030 9.068 -6.952 1.00 94.62 115 ASN A O 1
ATOM 899 N N . TYR A 1 116 ? 14.964 9.847 -7.357 1.00 93.06 116 TYR A N 1
ATOM 900 C CA . TYR A 1 116 ? 15.063 9.695 -8.806 1.00 93.06 116 TYR A CA 1
ATOM 901 C C . TYR A 1 116 ? 16.167 10.594 -9.402 1.00 93.06 116 TYR A C 1
ATOM 903 O O . TYR A 1 116 ? 16.185 11.804 -9.146 1.00 93.06 116 TYR A O 1
ATOM 911 N N . PRO A 1 117 ? 17.080 10.046 -10.226 1.00 89.19 117 PRO A N 1
ATOM 912 C CA . PRO A 1 117 ? 18.241 10.772 -10.731 1.00 89.19 117 PRO A CA 1
ATOM 913 C C . PRO A 1 117 ? 17.864 11.650 -11.936 1.00 89.19 117 PRO A C 1
ATOM 915 O O . PRO A 1 117 ? 18.193 11.345 -13.079 1.00 89.19 117 PRO A O 1
ATOM 918 N N . PHE A 1 118 ? 17.170 12.772 -11.699 1.00 75.69 118 PHE A N 1
ATOM 919 C CA . PHE A 1 118 ? 16.673 13.646 -12.776 1.00 75.69 118 PHE A CA 1
ATOM 920 C C . PHE A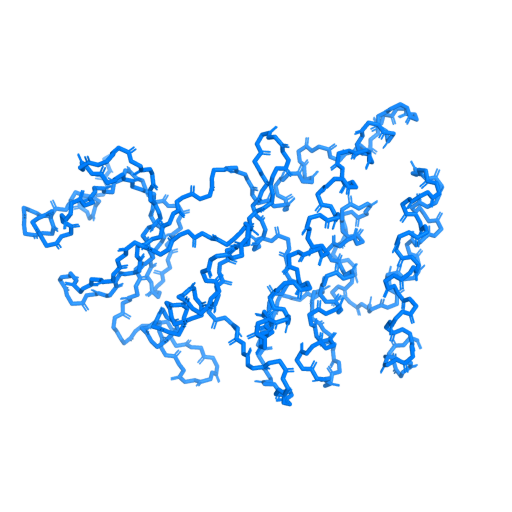 1 118 ? 17.777 14.234 -13.665 1.00 75.69 118 PHE A C 1
ATOM 922 O O . PHE A 1 118 ? 17.523 14.465 -14.847 1.00 75.69 118 PHE A O 1
ATOM 929 N N . ARG A 1 119 ? 18.973 14.492 -13.117 1.00 69.31 119 ARG A N 1
ATOM 930 C CA . ARG A 1 119 ? 20.182 14.905 -13.854 1.00 69.31 119 ARG A CA 1
ATOM 931 C C . ARG A 1 119 ? 21.440 14.663 -13.025 1.00 69.31 119 ARG A C 1
ATOM 933 O O . ARG A 1 119 ? 21.900 15.596 -12.379 1.00 69.31 119 ARG A O 1
ATOM 940 N N . LEU A 1 120 ? 22.007 13.465 -13.071 1.00 61.09 120 LEU A N 1
ATOM 941 C CA . LEU A 1 120 ? 23.383 13.180 -12.652 1.00 61.09 120 LEU A CA 1
ATOM 942 C C . LEU A 1 120 ? 23.903 11.980 -13.481 1.00 61.09 120 LEU A C 1
ATOM 944 O O . LEU A 1 120 ? 23.105 11.342 -14.163 1.00 61.09 120 LEU A O 1
ATOM 948 N N . GLY A 1 121 ? 25.221 11.761 -13.534 1.00 71.19 121 GLY A N 1
ATOM 949 C CA . GLY A 1 121 ? 25.886 10.850 -14.486 1.00 71.19 121 GLY A CA 1
ATOM 950 C C . GLY A 1 121 ? 25.461 9.374 -14.398 1.00 71.19 121 GLY A C 1
ATOM 951 O O . GLY A 1 121 ? 24.666 8.996 -13.543 1.00 71.19 121 GLY A O 1
ATOM 952 N N . GLU A 1 122 ? 26.008 8.528 -15.278 1.00 76.69 122 GLU A N 1
ATOM 953 C CA . GLU A 1 122 ? 25.671 7.091 -15.373 1.00 76.69 122 GLU A CA 1
ATOM 954 C C . GLU A 1 122 ? 25.717 6.358 -14.015 1.00 76.69 122 GLU A C 1
ATOM 956 O O . GLU A 1 122 ? 24.843 5.539 -13.728 1.00 76.69 122 GLU A O 1
ATOM 961 N N . ASP A 1 123 ? 26.651 6.726 -13.132 1.00 85.56 123 ASP A N 1
ATOM 962 C CA . ASP A 1 123 ? 26.781 6.158 -11.782 1.00 85.56 123 ASP A CA 1
ATOM 963 C C . ASP A 1 123 ? 25.541 6.380 -10.896 1.00 85.56 123 ASP A C 1
ATOM 965 O O . ASP A 1 123 ? 25.186 5.527 -10.081 1.00 85.56 123 ASP A O 1
ATOM 969 N N . ASP A 1 124 ? 24.857 7.519 -11.028 1.00 88.38 124 ASP A N 1
ATOM 970 C CA . ASP A 1 124 ? 23.647 7.815 -10.257 1.00 88.38 124 ASP A CA 1
ATOM 971 C C . ASP A 1 124 ? 22.453 7.002 -10.741 1.00 88.38 124 ASP A C 1
ATOM 973 O O . ASP A 1 124 ? 21.686 6.485 -9.925 1.00 88.38 124 ASP A O 1
ATOM 977 N N . ALA A 1 125 ? 22.328 6.836 -12.058 1.00 89.06 125 ALA A N 1
ATOM 978 C CA . ALA A 1 125 ? 21.316 5.971 -12.644 1.00 89.06 125 ALA A CA 1
ATOM 979 C C . ALA A 1 125 ? 21.531 4.507 -12.241 1.00 89.06 125 ALA A C 1
ATOM 981 O O . ALA A 1 125 ? 20.569 3.835 -11.862 1.00 89.06 125 ALA A O 1
ATOM 982 N N . LEU A 1 126 ? 22.785 4.040 -12.228 1.00 91.06 126 LEU A N 1
ATOM 983 C CA . LEU A 1 126 ? 23.132 2.696 -11.774 1.00 91.06 126 LEU A CA 1
ATOM 984 C C . LEU A 1 126 ? 22.760 2.493 -10.297 1.00 91.06 126 LEU A C 1
ATOM 986 O O . LEU A 1 126 ? 21.940 1.624 -9.999 1.00 91.06 126 LEU A O 1
ATOM 990 N N . ARG A 1 127 ? 23.255 3.347 -9.388 1.00 93.06 127 ARG A N 1
ATOM 991 C CA . ARG A 1 127 ? 22.949 3.268 -7.943 1.00 93.06 127 ARG A CA 1
ATOM 992 C C . ARG A 1 127 ? 21.454 3.347 -7.647 1.00 93.06 127 ARG A C 1
ATOM 994 O O . ARG A 1 127 ? 20.953 2.662 -6.754 1.00 93.06 127 ARG A O 1
ATOM 1001 N N . TYR A 1 128 ? 20.732 4.202 -8.370 1.00 95.38 128 TYR A N 1
ATOM 1002 C CA . TYR A 1 128 ? 19.280 4.273 -8.260 1.00 95.38 128 TYR A CA 1
ATOM 1003 C C . TYR A 1 128 ? 18.633 2.961 -8.705 1.00 95.38 128 TYR A C 1
ATOM 1005 O O . TYR A 1 128 ? 17.813 2.409 -7.972 1.00 95.38 128 TYR A O 1
ATOM 1013 N N . SER A 1 129 ? 19.018 2.452 -9.879 1.00 94.75 129 SER A N 1
ATOM 1014 C CA . SER A 1 129 ? 18.421 1.251 -10.463 1.00 94.75 129 SER A CA 1
ATOM 1015 C C . SER A 1 129 ? 18.619 0.014 -9.597 1.00 94.75 129 SER A C 1
ATOM 1017 O O . SER A 1 129 ? 17.677 -0.751 -9.434 1.00 94.75 129 SER A O 1
ATOM 1019 N N . GLU A 1 130 ? 19.779 -0.147 -8.956 1.00 96.12 130 GLU A N 1
ATOM 1020 C CA . GLU A 1 130 ? 20.036 -1.252 -8.028 1.00 96.12 130 GLU A CA 1
ATOM 1021 C C . GLU A 1 130 ? 19.032 -1.252 -6.868 1.00 96.12 130 GLU A C 1
ATOM 1023 O O . GLU A 1 130 ? 18.421 -2.276 -6.563 1.00 96.12 130 GLU A O 1
ATOM 1028 N N . ARG A 1 131 ? 18.792 -0.081 -6.264 1.00 97.94 131 ARG A N 1
ATOM 1029 C CA . ARG A 1 131 ? 17.826 0.083 -5.167 1.00 97.94 131 ARG A CA 1
ATOM 1030 C C . ARG A 1 131 ? 16.384 -0.076 -5.649 1.00 97.94 131 ARG A C 1
ATOM 1032 O O . ARG A 1 131 ? 15.587 -0.741 -4.992 1.00 97.94 131 ARG A O 1
ATOM 1039 N N . ALA A 1 132 ? 16.047 0.505 -6.799 1.00 97.81 132 ALA A N 1
ATOM 1040 C CA . ALA A 1 132 ? 14.715 0.409 -7.388 1.00 97.81 132 ALA A CA 1
ATOM 1041 C C . ALA A 1 132 ? 14.368 -1.034 -7.793 1.00 97.81 132 ALA A C 1
ATOM 1043 O O . ALA A 1 132 ? 13.232 -1.458 -7.605 1.00 97.81 132 ALA A O 1
ATOM 1044 N N . LEU A 1 133 ? 15.340 -1.820 -8.269 1.00 97.62 133 LEU A N 1
ATOM 1045 C CA . LEU A 1 133 ? 15.161 -3.239 -8.589 1.00 97.62 133 LEU A CA 1
ATOM 1046 C C . LEU A 1 133 ? 14.927 -4.098 -7.336 1.00 97.62 133 LEU A C 1
ATOM 1048 O O . LEU A 1 133 ? 14.148 -5.048 -7.392 1.00 97.62 133 LEU A O 1
ATOM 1052 N N . VAL A 1 134 ? 15.548 -3.766 -6.197 1.00 98.25 134 VAL A N 1
ATOM 1053 C CA . VAL A 1 134 ? 15.258 -4.426 -4.906 1.00 98.25 134 VAL A CA 1
ATOM 1054 C C . VAL A 1 134 ? 13.801 -4.202 -4.489 1.00 98.25 134 VAL A C 1
ATOM 1056 O O . VAL A 1 134 ? 13.129 -5.144 -4.071 1.00 98.25 134 VAL A O 1
ATOM 1059 N N . ILE A 1 135 ? 13.298 -2.978 -4.648 1.00 98.69 135 ILE A N 1
ATOM 1060 C CA . ILE A 1 135 ? 11.898 -2.628 -4.366 1.00 98.69 135 ILE A CA 1
ATOM 1061 C C . ILE A 1 135 ? 10.957 -3.336 -5.354 1.00 98.69 135 ILE A C 1
ATOM 1063 O O . ILE A 1 135 ? 9.982 -3.961 -4.943 1.00 98.69 135 ILE A O 1
ATOM 1067 N N . ALA A 1 136 ? 11.269 -3.288 -6.652 1.00 98.25 136 ALA A N 1
ATOM 1068 C CA . ALA A 1 136 ? 10.480 -3.909 -7.715 1.00 98.25 136 ALA A CA 1
ATOM 1069 C C . ALA A 1 136 ? 10.262 -5.412 -7.491 1.00 98.25 136 ALA A C 1
ATOM 1071 O O . ALA A 1 136 ? 9.132 -5.889 -7.578 1.00 98.25 136 ALA A O 1
ATOM 1072 N N . ARG A 1 137 ? 11.324 -6.151 -7.147 1.00 98.00 137 ARG A N 1
ATOM 1073 C CA . ARG A 1 137 ? 11.242 -7.597 -6.877 1.00 98.00 137 ARG A CA 1
ATOM 1074 C C . ARG A 1 137 ? 10.372 -7.923 -5.667 1.00 98.00 137 ARG A C 1
ATOM 1076 O O . ARG A 1 137 ? 9.639 -8.904 -5.710 1.00 98.00 137 ARG A O 1
ATOM 1083 N N . GLN A 1 138 ? 10.428 -7.106 -4.614 1.00 98.56 138 GLN A N 1
ATOM 1084 C CA . GLN A 1 138 ? 9.548 -7.279 -3.457 1.00 98.56 138 GLN A CA 1
ATOM 1085 C C . GLN A 1 138 ? 8.086 -7.017 -3.820 1.00 98.56 138 GLN A C 1
ATOM 1087 O O . GLN A 1 138 ? 7.235 -7.805 -3.434 1.00 98.56 138 GLN A O 1
ATOM 1092 N N . MET A 1 139 ? 7.783 -5.977 -4.609 1.00 98.56 139 MET A N 1
ATOM 1093 C CA . MET A 1 139 ? 6.407 -5.722 -5.064 1.00 98.56 139 MET A CA 1
ATOM 1094 C C . MET A 1 139 ? 5.857 -6.859 -5.934 1.00 98.56 139 MET A C 1
ATOM 1096 O O . MET A 1 139 ? 4.693 -7.217 -5.781 1.00 98.56 139 MET A O 1
ATOM 1100 N N . LEU A 1 140 ? 6.687 -7.446 -6.804 1.00 97.62 140 LEU A N 1
ATOM 1101 C CA . LEU A 1 140 ? 6.322 -8.628 -7.595 1.00 97.62 140 LEU A CA 1
ATOM 1102 C C . LEU A 1 140 ? 5.983 -9.819 -6.691 1.00 97.62 140 LEU A C 1
ATOM 1104 O O . LEU A 1 140 ? 4.882 -10.354 -6.773 1.00 97.62 140 LEU A O 1
ATOM 1108 N N . GLY A 1 141 ? 6.886 -10.174 -5.771 1.00 98.12 141 GLY A N 1
ATOM 1109 C CA . GLY A 1 141 ? 6.655 -11.281 -4.839 1.00 98.12 141 GLY A CA 1
ATOM 1110 C C . GLY A 1 141 ? 5.462 -11.052 -3.906 1.00 98.12 141 GLY A C 1
ATOM 1111 O O . GLY A 1 141 ? 4.734 -11.990 -3.593 1.00 98.12 141 GLY A O 1
ATOM 1112 N N . LEU A 1 142 ? 5.227 -9.804 -3.494 1.00 98.31 142 LEU A N 1
ATOM 1113 C CA . LEU A 1 142 ? 4.085 -9.433 -2.665 1.00 98.31 142 LEU A CA 1
ATOM 1114 C C . LEU A 1 142 ? 2.767 -9.596 -3.425 1.00 98.31 142 LEU A C 1
ATOM 1116 O O . LEU A 1 142 ? 1.817 -10.149 -2.872 1.00 98.31 142 LEU A O 1
ATOM 1120 N N . LEU A 1 143 ? 2.714 -9.161 -4.690 1.00 97.94 143 LEU A N 1
ATOM 1121 C CA . LEU A 1 143 ? 1.525 -9.350 -5.516 1.00 97.94 143 LEU A CA 1
ATOM 1122 C C . LEU A 1 143 ? 1.244 -10.838 -5.744 1.00 97.94 143 LEU A C 1
ATOM 1124 O O . LEU A 1 143 ? 0.111 -11.270 -5.548 1.00 97.94 143 LEU A O 1
ATOM 1128 N N . ASP A 1 144 ? 2.272 -11.626 -6.067 1.00 97.81 144 ASP A N 1
ATOM 1129 C CA . ASP A 1 144 ? 2.147 -13.076 -6.233 1.00 97.81 144 ASP A CA 1
ATOM 1130 C C . ASP A 1 144 ? 1.620 -13.755 -4.960 1.00 97.81 144 ASP A C 1
ATOM 1132 O O . ASP A 1 144 ? 0.752 -14.627 -5.032 1.00 97.81 144 ASP A O 1
ATOM 1136 N N . ALA A 1 145 ? 2.101 -13.345 -3.781 1.00 98.50 145 ALA A N 1
ATOM 1137 C CA . ALA A 1 145 ? 1.648 -13.888 -2.502 1.00 98.50 145 ALA A CA 1
ATOM 1138 C C . ALA A 1 145 ? 0.183 -13.532 -2.200 1.00 98.50 145 ALA A C 1
ATOM 1140 O O . ALA A 1 145 ? -0.593 -14.398 -1.787 1.00 98.50 145 ALA A O 1
ATOM 1141 N N . VAL A 1 146 ? -0.217 -12.279 -2.441 1.00 98.38 146 VAL A N 1
ATOM 1142 C CA . VAL A 1 146 ? -1.609 -11.828 -2.283 1.00 98.38 146 VAL A CA 1
ATOM 1143 C C . VAL A 1 146 ? -2.529 -12.569 -3.256 1.00 98.38 146 VAL A C 1
ATOM 1145 O O . VAL A 1 146 ? -3.575 -13.088 -2.853 1.00 98.38 146 VAL A O 1
ATOM 1148 N N . HIS A 1 147 ? -2.113 -12.700 -4.516 1.00 97.75 147 HIS A N 1
ATOM 1149 C CA . HIS A 1 147 ? -2.852 -13.451 -5.527 1.00 97.75 147 HIS A CA 1
ATOM 1150 C C . HIS A 1 147 ? -2.964 -14.933 -5.163 1.00 97.75 147 HIS A C 1
ATOM 1152 O O . HIS A 1 147 ? -4.037 -15.522 -5.289 1.00 97.75 147 HIS A O 1
ATOM 1158 N N . GLY A 1 148 ? -1.892 -15.527 -4.635 1.00 98.00 148 GLY A N 1
ATOM 1159 C CA . GLY A 1 148 ? -1.873 -16.896 -4.117 1.00 98.00 148 GLY A CA 1
ATOM 1160 C C . GLY A 1 148 ? -2.819 -17.125 -2.932 1.00 98.00 148 GLY A C 1
ATOM 1161 O O . GLY A 1 148 ? -3.295 -18.243 -2.739 1.00 98.00 148 GLY A O 1
ATOM 1162 N N . ALA A 1 149 ? -3.161 -16.074 -2.180 1.00 97.81 149 ALA A N 1
ATOM 1163 C CA . ALA A 1 149 ? -4.185 -16.101 -1.133 1.00 97.81 149 ALA A CA 1
ATOM 1164 C C . ALA A 1 149 ? -5.625 -15.930 -1.672 1.00 97.81 149 ALA A C 1
ATOM 1166 O O . ALA A 1 149 ? -6.587 -15.865 -0.893 1.00 97.81 149 ALA A O 1
ATOM 1167 N N . GLY A 1 150 ? -5.798 -15.863 -2.996 1.00 97.25 150 GLY A N 1
ATOM 1168 C CA . GLY A 1 150 ? -7.089 -15.709 -3.663 1.00 97.25 150 GLY A CA 1
ATOM 1169 C C . GLY A 1 150 ? -7.660 -14.291 -3.580 1.00 97.25 150 GLY A C 1
ATOM 1170 O O . GLY A 1 150 ? -8.881 -14.127 -3.571 1.00 97.25 150 GLY A O 1
ATOM 1171 N N . VAL A 1 151 ? -6.802 -13.279 -3.425 1.00 97.44 151 VAL A N 1
ATOM 1172 C CA . VAL A 1 151 ? -7.193 -11.870 -3.276 1.00 97.44 151 VAL A CA 1
ATOM 1173 C C . VAL A 1 151 ? -6.616 -11.055 -4.428 1.00 97.44 151 VAL A C 1
ATOM 1175 O O . VAL A 1 151 ? -5.461 -11.242 -4.795 1.00 97.44 151 VAL A O 1
ATOM 1178 N N . ALA A 1 152 ? -7.411 -10.142 -4.977 1.00 96.06 152 ALA A N 1
ATOM 1179 C CA . ALA A 1 152 ? -6.941 -9.053 -5.827 1.00 96.06 152 ALA A CA 1
ATOM 1180 C C . ALA A 1 152 ? -6.968 -7.736 -5.042 1.00 96.06 152 ALA A C 1
ATOM 1182 O O . ALA A 1 152 ? -7.899 -7.496 -4.272 1.00 96.06 152 ALA A O 1
ATOM 1183 N N . LEU A 1 153 ? -5.969 -6.881 -5.243 1.00 95.19 153 LEU A N 1
ATOM 1184 C CA . LEU A 1 153 ? -5.795 -5.602 -4.556 1.00 95.19 153 LEU A CA 1
ATOM 11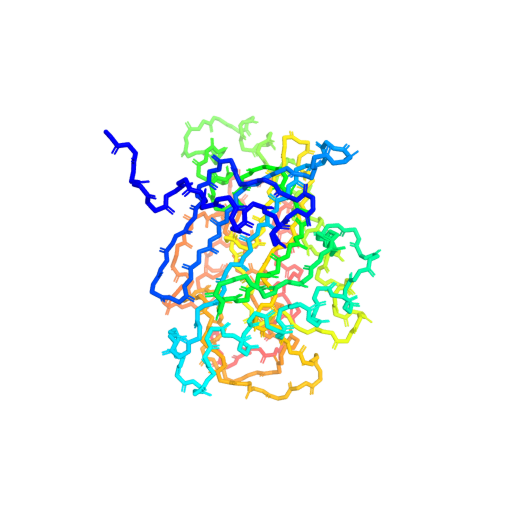85 C C . LEU A 1 153 ? -6.736 -4.520 -5.072 1.00 95.19 153 LEU A C 1
ATOM 1187 O O . LEU A 1 153 ? -7.224 -3.708 -4.291 1.00 95.19 153 LEU A O 1
ATOM 1191 N N . MET A 1 154 ? -7.004 -4.518 -6.376 1.00 93.25 154 MET A N 1
ATOM 1192 C CA . MET A 1 154 ? -7.906 -3.616 -7.099 1.00 93.25 154 MET A CA 1
ATOM 1193 C C . MET A 1 154 ? -7.486 -2.138 -7.163 1.00 93.25 154 MET A C 1
ATOM 1195 O O . MET A 1 154 ? -7.962 -1.428 -8.058 1.00 93.25 154 MET A O 1
ATOM 1199 N N . ASP A 1 155 ? -6.574 -1.690 -6.297 1.00 93.12 155 ASP A N 1
ATOM 1200 C CA . ASP A 1 155 ? -5.987 -0.343 -6.290 1.00 93.12 155 ASP A CA 1
ATOM 1201 C C . ASP A 1 155 ? -4.452 -0.374 -6.136 1.00 93.12 155 ASP A C 1
ATOM 1203 O O . ASP A 1 155 ? -3.861 0.158 -5.195 1.00 93.12 155 ASP A O 1
ATOM 1207 N N . VAL A 1 156 ? -3.776 -1.026 -7.084 1.00 95.12 156 VAL A N 1
ATOM 1208 C CA . VAL A 1 156 ? -2.307 -1.063 -7.133 1.00 95.12 156 VAL A CA 1
ATOM 1209 C C . VAL A 1 156 ? -1.767 0.280 -7.622 1.00 95.12 156 VAL A C 1
ATOM 1211 O O . VAL A 1 156 ? -1.809 0.574 -8.813 1.00 95.12 156 VAL A O 1
ATOM 1214 N N . ASN A 1 157 ? -1.229 1.104 -6.719 1.00 95.00 157 ASN A N 1
ATOM 1215 C CA . ASN A 1 157 ? -0.651 2.403 -7.066 1.00 95.00 157 ASN A CA 1
ATOM 1216 C C . ASN A 1 157 ? 0.512 2.805 -6.125 1.00 95.00 157 ASN A C 1
ATOM 1218 O O . ASN A 1 157 ? 0.641 2.252 -5.033 1.00 95.00 157 ASN A O 1
ATOM 1222 N N . PRO A 1 158 ? 1.361 3.793 -6.486 1.00 96.38 158 PRO A N 1
ATOM 1223 C CA . PRO A 1 158 ? 2.569 4.128 -5.723 1.00 96.38 158 PRO A CA 1
ATOM 1224 C C . PRO A 1 158 ? 2.335 4.714 -4.322 1.00 96.38 158 PRO A C 1
ATOM 1226 O O . PRO A 1 158 ? 3.300 4.909 -3.585 1.00 96.38 158 PRO A O 1
ATOM 1229 N N . LYS A 1 159 ? 1.101 5.069 -3.949 1.00 95.75 159 LYS A N 1
ATOM 1230 C CA . LYS A 1 159 ? 0.796 5.553 -2.594 1.00 95.75 159 LYS A CA 1
ATOM 1231 C C . LYS A 1 159 ? 0.518 4.414 -1.619 1.00 95.75 159 LYS A C 1
ATOM 1233 O O . LYS A 1 159 ? 0.754 4.600 -0.430 1.00 95.75 159 LYS A O 1
ATOM 1238 N N . ASN A 1 160 ? 0.099 3.258 -2.131 1.00 97.44 160 ASN A N 1
ATOM 1239 C CA . ASN A 1 160 ? -0.264 2.096 -1.321 1.00 97.44 160 ASN A CA 1
ATOM 1240 C C . ASN A 1 160 ? 0.949 1.218 -0.975 1.00 97.44 160 ASN A C 1
ATOM 1242 O O . ASN A 1 160 ? 0.839 0.304 -0.170 1.00 97.44 160 ASN A O 1
ATOM 1246 N N . PHE A 1 161 ? 2.132 1.523 -1.515 1.00 98.50 161 PHE A N 1
ATOM 1247 C CA . PHE A 1 161 ? 3.392 0.898 -1.111 1.00 98.50 161 PHE A CA 1
ATOM 1248 C C . PHE A 1 161 ? 4.192 1.841 -0.211 1.00 98.50 161 PHE A C 1
ATOM 1250 O O . PHE A 1 161 ? 4.455 2.983 -0.592 1.00 98.50 161 PHE A O 1
ATOM 1257 N N . ILE A 1 162 ? 4.628 1.354 0.947 1.00 98.62 162 ILE A N 1
ATOM 1258 C CA . ILE A 1 162 ? 5.577 2.014 1.845 1.00 98.62 162 ILE A CA 1
ATOM 1259 C C . ILE A 1 162 ? 6.957 1.394 1.648 1.00 98.62 162 ILE A C 1
ATOM 1261 O O . ILE A 1 162 ? 7.090 0.176 1.579 1.00 98.62 162 ILE A O 1
ATOM 1265 N N . VAL A 1 163 ? 7.982 2.238 1.563 1.00 98.75 163 VAL A N 1
ATOM 1266 C CA . VAL A 1 163 ? 9.386 1.839 1.458 1.00 98.75 163 VAL A CA 1
ATOM 1267 C C . VAL A 1 163 ? 10.138 2.363 2.674 1.00 98.75 163 VAL A C 1
ATOM 1269 O O . VAL A 1 163 ? 10.173 3.577 2.919 1.00 98.75 163 VAL A O 1
ATOM 1272 N N . ASP A 1 164 ? 10.750 1.454 3.427 1.00 98.19 164 ASP A N 1
ATOM 1273 C CA . ASP A 1 164 ? 11.545 1.802 4.600 1.00 98.19 164 ASP A CA 1
ATOM 1274 C C . ASP A 1 164 ? 12.989 2.214 4.229 1.00 98.19 164 ASP A C 1
ATOM 1276 O O . ASP A 1 164 ? 13.413 2.229 3.068 1.00 98.19 164 ASP A O 1
ATOM 1280 N N . LYS A 1 165 ? 13.790 2.561 5.242 1.00 97.38 165 LYS A N 1
ATOM 1281 C CA . LYS A 1 165 ? 15.202 2.950 5.062 1.00 97.38 165 LYS A CA 1
ATOM 1282 C C . LYS A 1 165 ? 16.102 1.820 4.535 1.00 97.38 165 LYS A C 1
ATOM 1284 O O . LYS A 1 165 ? 17.173 2.109 4.007 1.00 97.38 165 LYS A O 1
ATOM 1289 N N . ASN A 1 166 ? 15.688 0.566 4.704 1.00 97.94 166 ASN A N 1
ATOM 1290 C CA . ASN A 1 166 ? 16.380 -0.639 4.255 1.00 97.94 166 ASN A CA 1
ATOM 1291 C C . ASN A 1 166 ? 15.838 -1.149 2.909 1.00 97.94 166 ASN A C 1
ATOM 1293 O O . ASN A 1 166 ? 16.282 -2.195 2.441 1.00 97.94 166 ASN A O 1
ATOM 1297 N N . LEU A 1 167 ? 14.928 -0.397 2.273 1.00 98.25 167 LEU A N 1
ATOM 1298 C CA . LEU A 1 167 ? 14.223 -0.755 1.039 1.00 98.25 167 LEU A CA 1
ATOM 1299 C C . LEU A 1 167 ? 13.224 -1.908 1.198 1.00 98.25 167 LEU A C 1
ATOM 1301 O O . LEU A 1 167 ? 12.796 -2.462 0.186 1.00 98.25 167 LEU A O 1
ATOM 1305 N N . ALA A 1 168 ? 12.844 -2.261 2.428 1.00 98.44 168 ALA A N 1
ATOM 1306 C CA . ALA A 1 168 ? 11.748 -3.187 2.671 1.00 98.44 168 ALA A CA 1
ATOM 1307 C C . ALA A 1 168 ? 10.431 -2.549 2.215 1.00 98.44 168 ALA A C 1
ATOM 1309 O O . ALA A 1 168 ? 10.205 -1.353 2.437 1.00 98.44 168 ALA A O 1
ATOM 1310 N N . VAL A 1 169 ? 9.589 -3.345 1.558 1.00 98.75 169 VAL A N 1
ATOM 1311 C CA . VAL A 1 169 ? 8.310 -2.891 1.007 1.00 98.75 169 VAL A CA 1
ATOM 1312 C C . VAL A 1 169 ? 7.160 -3.413 1.853 1.00 98.75 169 VAL A C 1
ATOM 1314 O O . VAL A 1 169 ? 7.069 -4.608 2.121 1.00 98.75 169 VAL A O 1
ATOM 1317 N N . SER A 1 170 ? 6.252 -2.520 2.230 1.00 98.69 170 SER A N 1
ATOM 1318 C CA . SER A 1 170 ? 4.969 -2.889 2.823 1.00 98.69 170 SER A CA 1
ATOM 1319 C C . SER A 1 170 ? 3.820 -2.388 1.965 1.00 98.69 170 SER A C 1
ATOM 1321 O O . SER A 1 170 ? 3.891 -1.292 1.412 1.00 98.69 170 SER A O 1
ATOM 1323 N N . LEU A 1 171 ? 2.758 -3.177 1.867 1.00 98.31 171 LEU A N 1
ATOM 1324 C CA . LEU A 1 171 ? 1.512 -2.769 1.235 1.00 98.31 171 LEU A CA 1
ATOM 1325 C C . LEU A 1 171 ? 0.531 -2.319 2.313 1.00 98.31 171 LEU A C 1
ATOM 1327 O O . LEU A 1 171 ? 0.377 -2.971 3.342 1.00 98.31 171 LEU A O 1
ATOM 1331 N N . ILE A 1 172 ? -0.118 -1.194 2.065 1.00 97.38 172 ILE A N 1
ATOM 1332 C CA . ILE A 1 172 ? -1.149 -0.622 2.922 1.00 97.38 172 ILE A CA 1
ATOM 1333 C C . ILE A 1 172 ? -2.423 -0.417 2.109 1.00 97.38 172 ILE A C 1
ATOM 1335 O O . ILE A 1 172 ? -2.375 -0.409 0.882 1.00 97.38 172 ILE A O 1
ATOM 1339 N N . ASP A 1 173 ? -3.520 -0.168 2.821 1.00 94.50 173 ASP A N 1
ATOM 1340 C CA . ASP A 1 173 ? -4.833 0.139 2.249 1.00 94.50 173 ASP A CA 1
ATOM 1341 C C . ASP A 1 173 ? -5.457 -1.050 1.499 1.00 94.50 173 ASP A C 1
ATOM 1343 O O . ASP A 1 173 ? -5.198 -1.306 0.323 1.00 94.50 173 ASP A O 1
ATOM 1347 N N . PHE A 1 174 ? -6.292 -1.807 2.216 1.00 95.75 174 PHE A N 1
ATOM 1348 C CA . PHE A 1 174 ? -6.952 -3.009 1.688 1.00 95.75 174 PHE A CA 1
ATOM 1349 C C . PHE A 1 174 ? -8.453 -2.811 1.460 1.00 95.75 174 PHE A C 1
ATOM 1351 O O . PHE A 1 174 ? -9.187 -3.788 1.288 1.00 95.75 174 PHE A O 1
ATOM 1358 N N . GLU A 1 175 ? -8.946 -1.567 1.467 1.00 92.75 175 GLU A N 1
ATOM 1359 C CA . GLU A 1 175 ? -10.385 -1.300 1.363 1.00 92.75 175 GLU A CA 1
ATOM 1360 C C . GLU A 1 175 ? -10.969 -1.646 -0.016 1.00 92.75 175 GLU A C 1
ATOM 1362 O O . GLU A 1 175 ? -12.162 -1.930 -0.130 1.00 92.75 175 GLU A O 1
ATOM 1367 N N . ALA A 1 176 ? -10.134 -1.651 -1.060 1.00 91.81 176 ALA A N 1
ATOM 1368 C CA . ALA A 1 176 ? -10.538 -1.963 -2.431 1.00 91.81 176 ALA A CA 1
ATOM 1369 C C . ALA A 1 176 ? -10.456 -3.461 -2.772 1.00 91.81 176 ALA A C 1
ATOM 1371 O O . ALA A 1 176 ? -10.998 -3.883 -3.797 1.00 91.81 176 ALA A O 1
ATOM 1372 N N . CYS A 1 177 ? -9.797 -4.262 -1.926 1.00 94.25 177 CYS A N 1
ATOM 1373 C CA . CYS A 1 177 ? -9.493 -5.659 -2.219 1.00 94.25 177 CYS A CA 1
ATOM 1374 C C . CYS A 1 177 ? -10.751 -6.472 -2.555 1.00 94.25 177 CYS A C 1
ATOM 1376 O O . CYS A 1 177 ? -11.833 -6.253 -2.010 1.00 94.25 177 CYS A O 1
ATOM 1378 N N . SER A 1 178 ? -10.615 -7.456 -3.435 1.00 93.50 178 SER A N 1
ATOM 1379 C CA . SER A 1 178 ? -11.716 -8.318 -3.859 1.00 93.50 178 SER A CA 1
ATOM 1380 C C . SER A 1 178 ? -11.243 -9.752 -4.078 1.00 93.50 178 SER A C 1
ATOM 1382 O O . SER A 1 178 ? -10.067 -10.069 -3.902 1.00 93.50 178 SER A O 1
ATOM 1384 N N . ASP A 1 179 ? -12.166 -10.634 -4.442 1.00 94.62 179 ASP A N 1
ATOM 1385 C CA . ASP A 1 179 ? -11.812 -11.989 -4.854 1.00 94.62 179 ASP A CA 1
ATOM 1386 C C . ASP A 1 179 ? -11.026 -11.953 -6.173 1.00 94.62 179 ASP A C 1
ATOM 1388 O O . ASP A 1 179 ? -11.376 -11.194 -7.086 1.00 94.62 179 ASP A O 1
ATOM 1392 N N . ILE A 1 180 ? -9.958 -12.748 -6.272 1.00 94.69 180 ILE A N 1
ATOM 1393 C CA . ILE A 1 180 ? -9.100 -12.767 -7.463 1.00 94.69 180 ILE A CA 1
ATOM 1394 C C . ILE A 1 180 ? -9.831 -13.271 -8.714 1.00 94.69 180 ILE A C 1
ATOM 1396 O O . ILE A 1 180 ? -9.581 -12.759 -9.808 1.00 94.69 180 ILE A O 1
ATOM 1400 N N . ASP A 1 181 ? -10.761 -14.216 -8.547 1.00 91.88 181 ASP A N 1
ATOM 1401 C CA . ASP A 1 181 ? -11.530 -14.829 -9.635 1.00 91.88 181 ASP A CA 1
ATOM 1402 C C . ASP A 1 181 ? -12.802 -14.022 -9.960 1.00 91.88 181 ASP A C 1
ATOM 1404 O O . ASP A 1 181 ? -13.627 -14.414 -10.791 1.00 91.88 181 ASP A O 1
ATOM 1408 N N . GLY A 1 182 ? -12.973 -12.868 -9.307 1.00 84.06 182 GLY A N 1
ATOM 1409 C CA . GLY A 1 182 ? -14.065 -11.941 -9.553 1.00 84.06 182 GLY A CA 1
ATOM 1410 C C . GLY A 1 182 ? -14.005 -11.291 -10.939 1.00 84.06 182 GLY A C 1
ATOM 1411 O O . GLY A 1 182 ? -12.939 -10.986 -11.484 1.00 84.06 182 GLY A O 1
ATOM 1412 N N . ALA A 1 183 ? -15.189 -11.032 -11.496 1.00 72.50 183 ALA A N 1
ATOM 1413 C CA . ALA A 1 183 ? -15.353 -10.234 -12.705 1.00 72.50 183 ALA A CA 1
ATOM 1414 C C . ALA A 1 183 ? -15.529 -8.746 -12.357 1.00 72.50 183 ALA A C 1
ATOM 1416 O O . ALA A 1 183 ? -16.220 -8.426 -11.391 1.00 72.50 183 ALA A O 1
ATOM 1417 N N . ASP A 1 184 ? -14.920 -7.879 -13.177 1.00 67.06 184 ASP A N 1
ATOM 1418 C CA . ASP A 1 184 ? -15.015 -6.409 -13.217 1.00 67.06 184 ASP A CA 1
ATOM 1419 C C . ASP A 1 184 ? -15.938 -5.762 -12.166 1.00 67.06 184 ASP A C 1
ATOM 1421 O O . ASP A 1 184 ? -17.152 -5.644 -12.356 1.00 67.06 184 ASP A O 1
ATOM 1425 N N . SER A 1 185 ? -15.342 -5.287 -11.070 1.00 60.69 185 SER A N 1
ATOM 1426 C CA . SER A 1 185 ? -16.077 -4.657 -9.969 1.00 60.69 185 SER A CA 1
ATOM 1427 C C . SER A 1 185 ? -16.450 -3.188 -10.208 1.00 60.69 185 SER A C 1
ATOM 1429 O O . SER A 1 185 ? -16.984 -2.557 -9.297 1.00 60.69 185 SER A O 1
ATOM 1431 N N . ALA A 1 186 ? -16.158 -2.606 -11.383 1.00 59.28 186 ALA A N 1
ATOM 1432 C CA . ALA A 1 186 ? -16.301 -1.165 -11.640 1.00 59.28 186 ALA A CA 1
ATOM 1433 C C . ALA A 1 186 ? -15.676 -0.275 -10.537 1.00 59.28 186 ALA A C 1
ATOM 1435 O O . ALA A 1 186 ? -16.050 0.889 -10.374 1.00 59.28 186 ALA A O 1
ATOM 1436 N N . CYS A 1 187 ? -14.726 -0.822 -9.768 1.00 64.38 187 CYS A N 1
ATOM 1437 C CA . CYS A 1 187 ? -14.071 -0.118 -8.678 1.00 64.38 187 CYS A CA 1
ATOM 1438 C C . CYS A 1 187 ? -13.302 1.078 -9.249 1.00 64.38 187 CYS A C 1
ATOM 1440 O O . CYS A 1 187 ? -12.609 0.959 -10.267 1.00 64.38 187 CYS A O 1
ATOM 1442 N N . LEU A 1 188 ? -13.443 2.241 -8.618 1.00 67.50 188 LEU A N 1
ATOM 1443 C CA . LEU A 1 188 ? -12.629 3.411 -8.924 1.00 67.50 188 LEU A CA 1
ATOM 1444 C C . LEU A 1 188 ? -11.220 3.144 -8.388 1.00 67.50 188 LEU A C 1
ATOM 1446 O O . LEU A 1 188 ? -11.053 2.967 -7.190 1.00 67.50 188 LEU A O 1
ATOM 1450 N N . GLY A 1 189 ? -10.226 3.102 -9.272 1.00 75.06 189 GLY A N 1
ATOM 1451 C CA . GLY A 1 189 ? -8.815 3.059 -8.885 1.00 75.06 189 GLY A CA 1
ATOM 1452 C C . GLY A 1 189 ? -8.102 4.349 -9.273 1.00 75.06 189 GLY A C 1
ATOM 1453 O O . GLY A 1 189 ? -8.677 5.223 -9.936 1.00 75.06 189 GLY A O 1
ATOM 1454 N N . MET A 1 190 ? -6.838 4.482 -8.878 1.00 81.31 190 MET A N 1
ATOM 1455 C CA . MET A 1 190 ? -6.055 5.669 -9.217 1.00 81.31 190 MET A CA 1
ATOM 1456 C C . MET A 1 190 ? -5.901 5.846 -10.747 1.00 81.31 190 MET A C 1
ATOM 1458 O O . MET A 1 190 ? -5.381 4.950 -11.423 1.00 81.31 190 MET A O 1
ATOM 1462 N N . PRO A 1 191 ? -6.279 7.008 -11.325 1.00 80.81 191 PRO A N 1
ATOM 1463 C CA . PRO A 1 191 ? -6.132 7.255 -12.759 1.00 80.81 191 PRO A CA 1
ATOM 1464 C C . PRO A 1 191 ? -4.695 7.037 -13.255 1.00 80.81 191 PRO A C 1
ATOM 1466 O O . PRO A 1 191 ? -3.756 7.665 -12.766 1.00 80.81 191 PRO A O 1
ATOM 1469 N N . GLY A 1 192 ? -4.522 6.182 -14.265 1.00 82.69 192 GLY A N 1
ATOM 1470 C CA . GLY A 1 192 ? -3.212 5.801 -14.824 1.00 82.69 192 GLY A CA 1
ATOM 1471 C C . GLY A 1 192 ? -2.546 4.585 -14.199 1.00 82.69 192 GLY A C 1
ATOM 1472 O O . GLY A 1 192 ? -1.499 4.166 -14.691 1.00 82.69 192 GLY A O 1
ATOM 1473 N N . PHE A 1 193 ? -3.174 4.007 -13.178 1.00 86.62 193 PHE A N 1
ATOM 1474 C CA . PHE A 1 193 ? -2.794 2.737 -12.557 1.00 86.62 193 PHE A CA 1
ATOM 1475 C C . PHE A 1 193 ? -3.927 1.704 -12.608 1.00 86.62 193 PHE A C 1
ATOM 1477 O O . PHE A 1 193 ? -3.809 0.609 -12.080 1.00 86.62 193 PHE A O 1
ATOM 1484 N N . SER A 1 194 ? -5.036 2.037 -13.266 1.00 85.25 194 SER A N 1
ATOM 1485 C CA . SER A 1 194 ? -6.132 1.114 -13.552 1.00 85.25 194 SER A CA 1
ATOM 1486 C C . SER A 1 194 ? -6.392 1.069 -15.058 1.00 85.25 194 SER A C 1
ATOM 1488 O O . SER A 1 194 ? -6.306 2.116 -15.713 1.00 85.25 194 SER A O 1
ATOM 1490 N N . PRO A 1 195 ? -6.696 -0.112 -15.622 1.00 82.56 195 PRO A N 1
ATOM 1491 C CA . PRO A 1 195 ? -7.014 -0.246 -17.034 1.00 82.56 195 PRO A CA 1
ATOM 1492 C C . PRO A 1 195 ? -8.324 0.479 -17.366 1.00 82.56 195 PRO A C 1
ATOM 1494 O O . PRO A 1 195 ? -9.244 0.548 -16.553 1.00 82.56 195 PRO A O 1
ATOM 1497 N N . LEU A 1 196 ? -8.407 1.029 -18.583 1.00 78.81 196 LEU A N 1
ATOM 1498 C CA . LEU A 1 196 ? -9.613 1.709 -19.079 1.00 78.81 196 LEU A CA 1
ATOM 1499 C C . LEU A 1 196 ? -10.661 0.732 -19.628 1.00 78.81 196 LEU A C 1
ATOM 1501 O O . LEU A 1 196 ? -11.827 1.097 -19.777 1.00 78.81 196 LEU A O 1
ATOM 1505 N N . CYS A 1 197 ? -10.252 -0.492 -19.967 1.00 78.44 197 CYS A N 1
ATOM 1506 C CA . CYS A 1 197 ? -11.170 -1.547 -20.368 1.00 78.44 197 CYS A CA 1
ATOM 1507 C C . CYS A 1 197 ? -11.605 -2.371 -19.157 1.00 78.44 197 CYS A C 1
ATOM 1509 O O . CYS A 1 197 ? -10.936 -2.409 -18.126 1.00 78.44 197 CYS A O 1
ATOM 1511 N N . LYS A 1 198 ? -12.708 -3.093 -19.329 1.00 81.62 198 LYS A N 1
ATOM 1512 C CA . LYS A 1 198 ? -13.093 -4.152 -18.401 1.00 81.62 198 LYS A CA 1
ATOM 1513 C C . LYS A 1 198 ? -12.085 -5.294 -18.509 1.00 81.62 198 LYS A C 1
ATOM 1515 O O . LYS A 1 198 ? -11.697 -5.655 -19.620 1.00 81.62 198 LYS A O 1
ATOM 1520 N N . CYS A 1 199 ? -11.690 -5.852 -17.378 1.00 84.75 199 CYS A N 1
ATOM 1521 C CA . CYS A 1 199 ? -10.796 -7.002 -17.291 1.00 84.75 199 CYS A CA 1
ATOM 1522 C C . CYS A 1 199 ? -11.119 -7.807 -16.026 1.00 84.75 199 CYS A C 1
ATOM 1524 O O . CYS A 1 199 ? -11.930 -7.375 -15.199 1.00 84.75 199 CYS A O 1
ATOM 1526 N N . ALA A 1 200 ? -10.507 -8.979 -15.876 1.00 89.38 200 ALA A N 1
ATOM 1527 C CA . ALA A 1 200 ? -10.557 -9.712 -14.618 1.00 89.38 200 ALA A CA 1
ATOM 1528 C C . ALA A 1 200 ? -9.809 -8.947 -13.514 1.00 89.38 200 ALA A C 1
ATOM 1530 O O . ALA A 1 200 ? -8.895 -8.162 -13.788 1.00 89.38 200 ALA A O 1
ATOM 1531 N N . ASN A 1 201 ? -10.164 -9.208 -12.256 1.00 91.69 201 ASN A N 1
ATOM 1532 C CA . ASN A 1 201 ? -9.532 -8.563 -11.103 1.00 91.69 201 ASN A CA 1
ATOM 1533 C C . ASN A 1 201 ? -8.016 -8.818 -11.056 1.00 91.69 201 ASN A C 1
ATOM 1535 O O . ASN A 1 201 ? -7.236 -7.894 -10.842 1.00 91.69 201 ASN A O 1
ATOM 1539 N N . LYS A 1 202 ? -7.585 -10.047 -11.364 1.00 91.88 202 LYS A N 1
ATOM 1540 C CA . LYS A 1 202 ? -6.161 -10.381 -11.500 1.00 91.88 202 LYS A CA 1
ATOM 1541 C C . LYS A 1 202 ? -5.440 -9.520 -12.542 1.00 91.88 202 LYS A C 1
ATOM 1543 O O . LYS A 1 202 ? -4.386 -8.959 -12.268 1.00 91.88 202 LYS A O 1
ATOM 1548 N N . GLU A 1 203 ? -6.020 -9.400 -13.734 1.00 89.56 203 GLU A N 1
ATOM 1549 C CA . GLU A 1 203 ? -5.438 -8.635 -14.847 1.00 89.56 203 GLU A CA 1
ATOM 1550 C C . GLU A 1 203 ? -5.352 -7.140 -14.516 1.00 89.56 203 GLU A C 1
ATOM 1552 O O . G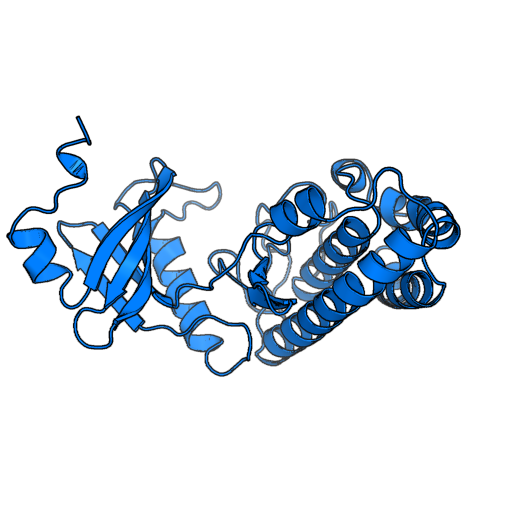LU A 1 203 ? -4.428 -6.450 -14.945 1.00 89.56 203 GLU A O 1
ATOM 1557 N N . ARG A 1 204 ? -6.306 -6.638 -13.724 1.00 90.56 204 ARG A N 1
ATOM 1558 C CA . ARG A 1 204 ? -6.313 -5.260 -13.229 1.00 90.56 204 ARG A CA 1
ATOM 1559 C C . ARG A 1 204 ? -5.093 -4.971 -12.359 1.00 90.56 204 ARG A C 1
ATOM 1561 O O . ARG A 1 204 ? -4.454 -3.936 -12.539 1.00 90.56 204 ARG A O 1
ATOM 1568 N N . ASP A 1 205 ? -4.777 -5.877 -11.440 1.00 93.44 205 ASP A N 1
ATOM 1569 C CA . ASP A 1 205 ? -3.615 -5.749 -10.565 1.00 93.44 205 ASP A CA 1
ATOM 1570 C C . ASP A 1 205 ? -2.299 -5.880 -11.329 1.00 93.44 205 ASP A C 1
ATOM 1572 O O . ASP A 1 205 ? -1.391 -5.081 -11.109 1.00 93.44 205 ASP A O 1
ATOM 1576 N N . GLU A 1 206 ? -2.204 -6.851 -12.246 1.00 92.06 206 GLU A N 1
ATOM 1577 C CA . GLU A 1 206 ? -1.041 -7.023 -13.130 1.00 92.06 206 GLU A CA 1
ATOM 1578 C C . GLU A 1 206 ? -0.770 -5.725 -13.916 1.00 92.06 206 GLU A C 1
ATOM 1580 O O . GLU A 1 206 ? 0.367 -5.247 -13.975 1.00 92.06 206 GLU A O 1
ATOM 1585 N N . PHE A 1 207 ? -1.828 -5.090 -14.438 1.00 89.75 207 PHE A N 1
ATOM 1586 C CA . PHE A 1 207 ? -1.741 -3.786 -15.095 1.00 89.75 207 PHE A CA 1
ATOM 1587 C C . PHE A 1 207 ? -1.262 -2.677 -14.159 1.00 89.75 207 PHE A C 1
ATOM 1589 O O . PHE A 1 207 ? -0.337 -1.931 -14.498 1.00 89.75 207 PHE A O 1
ATOM 1596 N N . GLY A 1 208 ? -1.871 -2.560 -12.979 1.00 91.88 208 GLY A N 1
ATOM 1597 C CA . GLY A 1 208 ? -1.476 -1.557 -11.997 1.00 91.88 208 GLY A CA 1
ATOM 1598 C C . GLY A 1 208 ? -0.018 -1.718 -11.569 1.00 91.88 208 GLY A C 1
ATOM 1599 O O . GLY A 1 208 ? 0.724 -0.733 -11.541 1.00 91.88 208 GLY A O 1
ATOM 1600 N N . LEU A 1 209 ? 0.442 -2.954 -11.346 1.00 94.25 209 LEU A N 1
ATOM 1601 C CA . LEU A 1 209 ? 1.831 -3.232 -10.992 1.00 94.25 209 LEU A CA 1
ATOM 1602 C C . LEU A 1 209 ? 2.784 -2.876 -12.136 1.00 94.25 209 LEU A C 1
ATOM 1604 O O . LEU A 1 209 ? 3.790 -2.215 -11.890 1.00 94.25 209 LEU A O 1
ATOM 1608 N N . ALA A 1 210 ? 2.462 -3.212 -13.386 1.00 91.62 210 ALA A N 1
ATOM 1609 C CA . ALA A 1 210 ? 3.276 -2.806 -14.532 1.00 91.62 210 ALA A CA 1
ATOM 1610 C C . ALA A 1 210 ? 3.393 -1.273 -14.655 1.00 91.62 210 ALA A C 1
ATOM 1612 O O . ALA A 1 210 ? 4.475 -0.747 -14.951 1.00 91.62 210 ALA A O 1
ATOM 1613 N N . CYS A 1 211 ? 2.316 -0.536 -14.363 1.00 91.19 211 CYS A N 1
ATOM 1614 C CA . CYS A 1 211 ? 2.344 0.924 -14.267 1.00 91.19 211 CYS A CA 1
ATOM 1615 C C . CYS A 1 211 ? 3.239 1.418 -13.119 1.00 91.19 211 CYS A C 1
ATOM 1617 O O . CYS A 1 211 ? 4.020 2.349 -13.322 1.00 91.19 211 CYS A O 1
ATOM 1619 N N . VAL A 1 212 ? 3.164 0.804 -11.932 1.00 94.38 212 VAL A N 1
ATOM 1620 C CA . VAL A 1 212 ? 4.008 1.147 -10.771 1.00 94.38 212 VAL A CA 1
ATOM 1621 C C . VAL A 1 212 ? 5.488 0.873 -11.053 1.00 94.38 212 VAL A C 1
ATOM 1623 O O . VAL A 1 212 ? 6.334 1.732 -10.796 1.00 94.38 212 VAL A O 1
ATOM 1626 N N . LEU A 1 213 ? 5.810 -0.278 -11.644 1.00 94.31 213 LEU A N 1
ATOM 1627 C CA . LEU A 1 213 ? 7.170 -0.633 -12.047 1.00 94.31 213 LEU A CA 1
ATOM 1628 C C . LEU A 1 213 ? 7.704 0.331 -13.107 1.00 94.31 213 LEU A C 1
ATOM 1630 O O . LEU A 1 213 ? 8.829 0.807 -13.001 1.00 94.31 213 LEU A O 1
ATOM 1634 N N . SER A 1 214 ? 6.882 0.707 -14.085 1.00 91.38 214 SER A N 1
ATOM 1635 C CA . SER A 1 214 ? 7.264 1.722 -15.072 1.00 91.38 214 SER A CA 1
ATOM 1636 C C . SER A 1 214 ? 7.452 3.104 -14.435 1.00 91.38 214 SER A C 1
ATOM 1638 O O . SER A 1 214 ? 8.333 3.856 -14.845 1.00 91.38 214 SER A O 1
ATOM 1640 N N . TYR A 1 215 ? 6.650 3.453 -13.422 1.00 92.31 215 TYR A N 1
ATOM 1641 C CA . TYR A 1 215 ? 6.760 4.713 -12.681 1.00 92.31 215 TYR A CA 1
ATOM 1642 C C . TYR A 1 215 ? 8.072 4.817 -11.886 1.00 92.31 215 TYR A C 1
ATOM 1644 O O . TYR A 1 215 ? 8.631 5.911 -11.814 1.00 92.31 215 TYR A O 1
ATOM 1652 N N . LEU A 1 216 ? 8.599 3.705 -11.353 1.00 94.19 216 LEU A N 1
ATOM 1653 C CA . LEU A 1 216 ? 9.917 3.672 -10.700 1.00 94.19 216 LEU A CA 1
ATOM 1654 C C . LEU A 1 216 ? 11.026 4.191 -11.626 1.00 94.19 216 LEU A C 1
ATOM 1656 O O . LEU A 1 216 ? 11.859 4.985 -11.209 1.00 94.19 216 LEU A O 1
ATOM 1660 N N . PHE A 1 217 ? 11.028 3.779 -12.892 1.00 92.69 217 PHE A N 1
ATOM 1661 C CA . PHE A 1 217 ? 12.102 4.119 -13.835 1.00 92.69 217 PHE A CA 1
ATOM 1662 C C . PHE A 1 217 ? 11.753 5.276 -14.772 1.00 92.69 217 PHE A C 1
ATOM 1664 O O . PHE A 1 217 ? 12.604 5.750 -15.517 1.00 92.69 217 PHE A O 1
ATOM 1671 N N . TRP A 1 218 ? 10.511 5.754 -14.738 1.00 90.62 218 TRP A N 1
ATOM 1672 C CA . TRP A 1 218 ? 10.072 6.923 -15.485 1.00 90.62 218 TRP A CA 1
ATOM 1673 C C . TRP A 1 218 ? 8.864 7.577 -14.790 1.00 90.62 218 TRP A C 1
ATOM 1675 O O . TRP A 1 218 ? 7.715 7.278 -15.145 1.00 90.62 218 TRP A O 1
ATOM 1685 N N . PRO A 1 219 ? 9.086 8.469 -13.801 1.00 89.31 219 PRO A N 1
ATOM 1686 C CA . PRO A 1 219 ? 8.051 8.994 -12.909 1.00 89.31 219 PRO A CA 1
ATOM 1687 C C . PRO A 1 219 ? 7.143 10.003 -13.617 1.00 89.31 219 PRO A C 1
ATOM 1689 O O . PRO A 1 219 ? 7.225 11.217 -13.436 1.00 89.31 219 PRO A O 1
ATOM 1692 N N . SER A 1 220 ? 6.260 9.483 -14.464 1.00 81.56 220 SER A N 1
ATOM 1693 C CA . SER A 1 220 ? 5.319 10.241 -15.276 1.00 81.56 220 SER A CA 1
ATOM 1694 C C . SER A 1 220 ? 3.915 9.667 -15.148 1.00 81.56 220 SER A C 1
ATOM 1696 O O . SER A 1 220 ? 3.697 8.465 -15.302 1.00 81.56 220 SER A O 1
ATOM 1698 N N . TRP A 1 221 ? 2.947 10.567 -14.994 1.00 78.00 221 TRP A N 1
ATOM 1699 C CA . TRP A 1 221 ? 1.514 10.268 -14.990 1.00 78.00 221 TRP A CA 1
ATOM 1700 C C . TRP A 1 221 ? 0.924 10.119 -16.400 1.00 78.00 221 TRP A C 1
ATOM 1702 O O . TRP A 1 221 ? -0.287 10.084 -16.564 1.00 78.00 221 TRP A O 1
ATOM 1712 N N . SER A 1 222 ? 1.747 10.042 -17.455 1.00 70.88 222 SER A N 1
ATOM 1713 C CA . SER A 1 222 ? 1.215 9.937 -18.825 1.00 70.88 222 SER A CA 1
ATOM 1714 C C . SER A 1 222 ? 0.401 8.658 -19.089 1.00 70.88 222 SER A C 1
ATOM 1716 O O . SER A 1 222 ? -0.471 8.677 -19.954 1.00 70.88 222 SER A O 1
ATOM 1718 N N . SER A 1 223 ? 0.588 7.593 -18.295 1.00 69.31 223 SER A N 1
ATOM 1719 C CA . SER A 1 223 ? -0.243 6.380 -18.351 1.00 69.31 223 SER A CA 1
ATOM 1720 C C . SER A 1 223 ? -1.708 6.646 -17.990 1.00 69.31 223 SER A C 1
ATOM 1722 O O . SER A 1 223 ? -2.578 5.894 -18.417 1.00 69.31 223 SER A O 1
ATOM 1724 N N . SER A 1 224 ? -2.009 7.743 -17.282 1.00 67.94 224 SER A N 1
ATOM 1725 C CA . SER A 1 224 ? -3.382 8.205 -17.031 1.00 67.94 224 SER A CA 1
ATOM 1726 C C . SER A 1 224 ? -4.129 8.602 -18.304 1.00 67.94 224 SER A C 1
ATOM 1728 O O . SER A 1 224 ? -5.355 8.641 -18.282 1.00 67.94 224 SER A O 1
ATOM 1730 N N . PHE A 1 225 ? -3.418 8.880 -19.402 1.00 71.19 225 PHE A N 1
ATOM 1731 C CA . PHE A 1 225 ? -4.018 9.263 -20.682 1.00 71.19 225 PHE A CA 1
ATOM 1732 C C . PHE A 1 225 ? -3.997 8.134 -21.713 1.00 71.19 225 PHE A C 1
ATOM 1734 O O . PHE A 1 225 ? -4.912 8.048 -22.528 1.00 71.19 225 PHE A O 1
ATOM 1741 N N . SER A 1 226 ? -2.967 7.282 -21.702 1.00 75.19 226 SER A N 1
ATOM 1742 C CA . SER A 1 226 ? -2.872 6.145 -22.618 1.00 75.19 226 SER A CA 1
ATOM 1743 C C . SER A 1 226 ? -2.023 5.005 -22.040 1.00 75.19 226 SER A C 1
ATOM 1745 O O . SER A 1 226 ? -0.851 5.225 -21.723 1.00 75.19 226 SER A O 1
ATOM 1747 N N . PRO A 1 227 ? -2.545 3.764 -21.982 1.00 71.00 227 PRO A N 1
ATOM 1748 C CA . PRO A 1 227 ? -1.752 2.575 -21.657 1.00 71.00 227 PRO A CA 1
ATOM 1749 C C . PRO A 1 227 ? -0.544 2.376 -22.583 1.00 71.00 227 PRO A C 1
ATOM 1751 O O . PRO A 1 227 ? 0.497 1.874 -22.160 1.00 71.00 227 PRO A O 1
ATOM 1754 N N . ARG A 1 228 ? -0.641 2.840 -23.837 1.00 76.00 228 ARG A N 1
ATOM 1755 C CA . ARG A 1 228 ? 0.446 2.802 -24.825 1.00 76.00 228 ARG A CA 1
ATOM 1756 C C . ARG A 1 228 ? 1.704 3.532 -24.356 1.00 76.00 228 ARG A C 1
ATOM 1758 O O . ARG A 1 228 ? 2.811 3.155 -24.736 1.00 76.00 228 ARG A O 1
ATOM 1765 N N . SER A 1 229 ? 1.551 4.522 -23.473 1.00 78.94 229 SER A N 1
ATOM 1766 C CA . SER A 1 229 ? 2.679 5.237 -22.883 1.00 78.94 229 SER A CA 1
ATOM 1767 C C . SER A 1 229 ? 3.629 4.325 -22.103 1.00 78.94 229 SER A C 1
ATOM 1769 O O . SER A 1 229 ? 4.772 4.717 -21.904 1.00 78.94 229 SER A O 1
ATOM 1771 N N . LEU A 1 230 ? 3.216 3.124 -21.676 1.00 80.12 230 LEU A N 1
ATOM 1772 C CA . LEU A 1 230 ? 4.130 2.148 -21.070 1.00 80.12 230 LEU A CA 1
ATOM 1773 C C . LEU A 1 230 ? 5.172 1.645 -22.083 1.00 80.12 230 LEU A C 1
ATOM 1775 O O . LEU A 1 230 ? 6.368 1.674 -21.803 1.00 80.12 230 LEU A O 1
ATOM 1779 N N . TYR A 1 231 ? 4.733 1.277 -23.289 1.00 82.06 231 TYR A N 1
ATOM 1780 C CA . TYR A 1 231 ? 5.611 0.792 -24.360 1.00 82.06 231 TYR A CA 1
ATOM 1781 C C . TYR A 1 231 ? 6.493 1.905 -24.929 1.00 82.06 231 TYR A C 1
ATOM 1783 O O . TYR A 1 231 ? 7.676 1.699 -25.187 1.00 82.06 231 TYR A O 1
ATOM 1791 N N . GLU A 1 232 ? 5.943 3.113 -25.080 1.00 82.75 232 GLU A N 1
ATOM 1792 C CA . GLU A 1 232 ? 6.680 4.270 -25.608 1.00 82.75 232 GLU A CA 1
ATOM 1793 C C . GLU A 1 232 ? 7.821 4.729 -24.684 1.00 82.75 232 GLU A C 1
ATOM 1795 O O . GLU A 1 232 ? 8.760 5.383 -25.140 1.00 82.75 232 GLU A O 1
ATOM 1800 N N . ARG A 1 233 ? 7.774 4.370 -23.394 1.00 83.81 233 ARG A N 1
ATOM 1801 C CA . ARG A 1 233 ? 8.821 4.699 -22.415 1.00 83.81 233 ARG A CA 1
ATOM 1802 C C . ARG A 1 233 ? 9.983 3.716 -22.411 1.00 83.81 233 ARG A C 1
ATOM 1804 O O . ARG A 1 233 ? 11.075 4.127 -22.026 1.00 83.81 233 ARG A O 1
ATOM 1811 N N . LEU A 1 234 ? 9.792 2.465 -22.834 1.00 86.94 234 LEU A N 1
ATOM 1812 C CA . LEU A 1 234 ? 10.853 1.451 -22.788 1.00 86.94 234 LEU A CA 1
ATOM 1813 C C . LEU A 1 234 ? 12.159 1.914 -23.456 1.00 86.94 234 LEU A C 1
ATOM 1815 O O . LEU A 1 234 ? 13.200 1.791 -22.816 1.00 86.94 234 LEU A O 1
ATOM 1819 N N . PRO A 1 235 ? 12.155 2.534 -24.658 1.00 86.88 235 PRO A N 1
ATOM 1820 C CA . PRO A 1 235 ? 13.393 3.017 -25.274 1.00 86.88 235 PRO A CA 1
ATOM 1821 C C . PRO A 1 235 ? 14.065 4.152 -24.488 1.00 86.88 235 PRO A C 1
ATOM 1823 O O . PRO A 1 235 ? 15.281 4.316 -24.550 1.00 86.88 235 PRO A O 1
ATOM 1826 N N . LEU A 1 236 ? 13.285 4.960 -23.761 1.00 85.56 236 LEU A N 1
ATOM 1827 C CA . LEU A 1 236 ? 13.817 6.025 -22.908 1.00 85.56 236 LEU A CA 1
ATOM 1828 C C . LEU A 1 236 ? 14.455 5.437 -21.649 1.00 85.56 236 LEU A C 1
ATOM 1830 O O . LEU A 1 236 ? 15.534 5.870 -21.257 1.00 85.56 236 LEU A O 1
ATOM 1834 N N . ILE A 1 237 ? 13.819 4.430 -21.052 1.00 88.00 237 ILE A N 1
ATOM 1835 C CA . ILE A 1 237 ? 14.348 3.708 -19.892 1.00 88.00 237 ILE A CA 1
ATOM 1836 C C . ILE A 1 237 ? 15.647 2.985 -20.272 1.00 88.00 237 ILE A C 1
ATOM 1838 O O . ILE A 1 237 ? 16.646 3.163 -19.584 1.00 88.00 237 ILE A O 1
ATOM 1842 N N . ASP A 1 238 ? 15.673 2.276 -21.404 1.00 89.38 238 ASP A N 1
ATOM 1843 C CA . ASP A 1 238 ? 16.850 1.555 -21.931 1.00 89.38 238 ASP A CA 1
ATOM 1844 C C . ASP A 1 238 ? 18.058 2.470 -22.171 1.00 89.38 238 ASP A C 1
ATOM 1846 O O . ASP A 1 238 ? 19.210 2.079 -22.024 1.00 89.38 238 ASP A O 1
ATOM 1850 N N . LYS A 1 239 ? 17.801 3.733 -22.528 1.00 88.19 239 LYS A N 1
ATOM 1851 C CA . LYS A 1 239 ? 18.857 4.728 -22.731 1.00 88.19 239 LYS A CA 1
ATOM 1852 C C . LYS A 1 239 ? 19.506 5.184 -21.421 1.00 88.19 239 LYS A C 1
ATOM 1854 O O . LYS A 1 239 ? 20.647 5.640 -21.439 1.00 88.19 239 LYS A O 1
ATOM 1859 N N . HIS A 1 240 ? 18.762 5.158 -20.318 1.00 87.19 240 HIS A N 1
ATOM 1860 C CA . HIS A 1 240 ? 19.163 5.777 -19.054 1.00 87.19 240 HIS A CA 1
ATOM 1861 C C . HIS A 1 240 ? 19.478 4.772 -17.947 1.00 87.19 240 HIS A C 1
ATOM 1863 O O . HIS A 1 240 ? 20.152 5.139 -16.990 1.00 87.19 240 HIS A O 1
ATOM 1869 N N . PHE A 1 241 ? 19.024 3.529 -18.073 1.00 90.31 241 PHE A N 1
ATOM 1870 C CA . PHE A 1 241 ? 19.175 2.491 -17.065 1.00 90.31 241 PHE A CA 1
ATOM 1871 C C . PHE A 1 241 ? 19.773 1.211 -17.659 1.00 90.31 241 PHE A C 1
ATOM 1873 O O . PHE A 1 241 ? 19.692 0.999 -18.867 1.00 90.31 241 PHE A O 1
ATOM 1880 N N . PRO A 1 242 ? 20.367 0.338 -16.826 1.00 90.19 242 PRO A N 1
ATOM 1881 C CA . PRO A 1 242 ? 20.899 -0.940 -17.289 1.00 90.19 242 PRO A CA 1
ATOM 1882 C C . PRO A 1 242 ? 19.826 -1.808 -17.957 1.00 90.19 242 PRO A C 1
ATOM 1884 O O . PRO A 1 242 ? 18.666 -1.792 -17.543 1.00 90.19 242 PRO A O 1
ATOM 1887 N N . SER A 1 243 ? 20.227 -2.645 -18.918 1.00 89.81 243 SER A N 1
ATOM 1888 C CA . SER A 1 243 ? 19.304 -3.512 -19.669 1.00 89.81 243 SER A CA 1
ATOM 1889 C C . SER A 1 243 ? 18.473 -4.441 -18.778 1.00 89.81 243 SER A C 1
ATOM 1891 O O . SER A 1 243 ? 17.331 -4.725 -19.108 1.00 89.81 243 SER A O 1
ATOM 1893 N N . SER A 1 244 ? 18.970 -4.809 -17.592 1.00 91.12 244 SER A N 1
ATOM 1894 C CA . SER A 1 244 ? 18.209 -5.589 -16.604 1.00 91.12 244 SER A CA 1
ATOM 1895 C C . SER A 1 244 ? 16.892 -4.930 -16.170 1.00 91.12 244 SER A C 1
ATOM 1897 O O . SER A 1 244 ? 15.944 -5.631 -15.820 1.00 91.12 244 SER A O 1
ATOM 1899 N N . VAL A 1 245 ? 16.811 -3.595 -16.194 1.00 91.94 245 VAL A N 1
ATOM 1900 C CA . VAL A 1 245 ? 15.570 -2.849 -15.934 1.00 91.94 245 VAL A CA 1
ATOM 1901 C C . VAL A 1 245 ? 14.586 -3.042 -17.080 1.00 91.94 245 VAL A C 1
ATOM 1903 O O . VAL A 1 245 ? 13.409 -3.313 -16.844 1.00 91.94 245 VAL A O 1
ATOM 1906 N N . LYS A 1 246 ? 15.065 -2.909 -18.318 1.00 90.31 246 LYS A N 1
ATOM 1907 C CA . LYS A 1 246 ? 14.246 -3.111 -19.511 1.00 90.31 246 LYS A CA 1
ATOM 1908 C C . LYS A 1 246 ? 13.734 -4.543 -19.586 1.00 90.31 246 LYS A C 1
ATOM 1910 O O . LYS A 1 246 ? 12.535 -4.711 -19.758 1.00 90.31 246 LYS A O 1
ATOM 1915 N N . ASP A 1 247 ? 14.603 -5.532 -19.395 1.00 91.44 247 ASP A N 1
ATOM 1916 C CA . ASP A 1 247 ? 14.247 -6.952 -19.468 1.00 91.44 247 ASP A CA 1
ATOM 1917 C C . ASP A 1 247 ? 13.102 -7.282 -18.494 1.00 91.44 247 ASP A C 1
ATOM 1919 O O . ASP A 1 247 ? 12.110 -7.899 -18.877 1.00 91.44 247 ASP A O 1
ATOM 1923 N N . MET A 1 248 ? 13.186 -6.781 -17.254 1.00 93.12 248 MET A N 1
ATOM 1924 C CA . MET A 1 248 ? 12.126 -6.929 -16.251 1.00 93.12 248 MET A CA 1
ATOM 1925 C C . MET A 1 248 ? 10.810 -6.272 -16.699 1.00 93.12 248 MET A C 1
ATOM 1927 O O . MET A 1 248 ? 9.740 -6.854 -16.538 1.00 93.12 248 MET A O 1
ATOM 1931 N N . LEU A 1 249 ? 10.857 -5.050 -17.240 1.00 91.31 249 LEU A N 1
ATOM 1932 C CA . LEU A 1 249 ? 9.647 -4.359 -17.699 1.00 91.31 249 LEU A CA 1
ATOM 1933 C C . LEU A 1 249 ? 9.034 -5.039 -18.929 1.00 91.31 249 LEU A C 1
ATOM 1935 O O . LEU A 1 249 ? 7.815 -5.157 -19.008 1.00 91.31 249 LEU A O 1
ATOM 1939 N N . GLU A 1 250 ? 9.852 -5.503 -19.872 1.00 90.12 250 GLU A N 1
ATOM 1940 C CA . GLU A 1 250 ? 9.399 -6.233 -21.058 1.00 90.12 250 GLU A CA 1
ATOM 1941 C C . GLU A 1 250 ? 8.736 -7.557 -20.685 1.00 90.12 250 GLU A C 1
ATOM 1943 O O . GLU A 1 250 ? 7.680 -7.871 -21.232 1.00 90.12 250 GLU A O 1
ATOM 1948 N N . GLU A 1 251 ? 9.283 -8.290 -19.714 1.00 88.88 251 GLU A N 1
ATOM 1949 C CA . GLU A 1 251 ? 8.655 -9.498 -19.176 1.00 88.88 251 GLU A CA 1
ATOM 1950 C C . GLU A 1 251 ? 7.237 -9.194 -18.664 1.00 88.88 251 GLU A C 1
ATOM 1952 O O . GLU A 1 251 ? 6.269 -9.811 -19.117 1.00 88.88 251 GLU A O 1
ATOM 1957 N N . GLN A 1 252 ? 7.084 -8.169 -17.819 1.00 86.81 252 GLN A N 1
ATOM 1958 C CA . GLN A 1 252 ? 5.781 -7.781 -17.265 1.00 86.81 252 GLN A CA 1
ATOM 1959 C C . GLN A 1 252 ? 4.797 -7.285 -18.335 1.00 86.81 252 GLN A C 1
ATOM 1961 O O . GLN A 1 252 ? 3.618 -7.642 -18.326 1.00 86.81 252 GLN A O 1
ATOM 1966 N N . LEU A 1 253 ? 5.270 -6.497 -19.303 1.00 83.94 253 LEU A N 1
ATOM 1967 C CA . LEU A 1 253 ? 4.442 -6.011 -20.408 1.00 83.94 253 LEU A CA 1
ATOM 1968 C C . LEU A 1 253 ? 4.038 -7.143 -21.365 1.00 83.94 253 LEU A C 1
ATOM 1970 O O . LEU A 1 253 ? 2.917 -7.141 -21.873 1.00 83.94 253 LEU A O 1
ATOM 1974 N N . SER A 1 254 ? 4.904 -8.133 -21.591 1.00 81.69 254 SER A N 1
ATOM 1975 C CA . SER A 1 254 ? 4.618 -9.265 -22.481 1.00 81.69 254 SER A CA 1
ATOM 1976 C C . SER A 1 254 ? 3.476 -10.142 -21.958 1.00 81.69 254 SER A C 1
ATOM 1978 O O . SER A 1 254 ? 2.590 -10.522 -22.731 1.00 81.69 254 SER A O 1
ATOM 1980 N N . CYS A 1 255 ? 3.423 -10.369 -20.641 1.00 71.00 255 CYS A N 1
ATOM 1981 C CA . CYS A 1 255 ? 2.322 -11.067 -19.973 1.00 71.00 255 CYS A CA 1
ATOM 1982 C C . CYS A 1 255 ? 0.971 -10.381 -20.234 1.00 71.00 255 CYS A C 1
ATOM 1984 O O . CYS A 1 255 ? -0.047 -11.048 -20.433 1.00 71.00 255 CYS A O 1
ATOM 1986 N N . MET A 1 256 ? 0.976 -9.050 -20.319 1.00 74.12 256 MET A N 1
ATOM 1987 C CA . MET A 1 256 ? -0.208 -8.224 -20.549 1.00 74.12 256 MET A CA 1
ATOM 1988 C C . MET A 1 256 ? -0.586 -8.056 -22.023 1.00 74.12 256 MET A C 1
ATOM 1990 O O . MET A 1 256 ? -1.772 -7.968 -22.339 1.00 74.12 256 MET A O 1
ATOM 1994 N N . ALA A 1 257 ? 0.386 -8.005 -22.937 1.00 66.69 257 ALA A N 1
ATOM 1995 C CA . ALA A 1 257 ? 0.155 -7.725 -24.358 1.00 66.69 257 ALA A CA 1
ATOM 1996 C C . ALA A 1 257 ? -0.810 -8.726 -25.019 1.00 66.69 257 ALA A C 1
ATOM 1998 O O . ALA A 1 257 ? -1.589 -8.355 -25.895 1.00 66.69 257 ALA A O 1
ATOM 1999 N N . SER A 1 258 ? -0.807 -9.981 -24.558 1.00 61.66 258 SER A N 1
ATOM 2000 C CA . SER A 1 258 ? -1.753 -11.009 -25.013 1.00 61.66 258 SER A CA 1
ATOM 2001 C C . SER A 1 258 ? -3.205 -10.763 -24.572 1.00 61.66 258 SER A C 1
ATOM 2003 O O . SER A 1 258 ? -4.125 -11.242 -25.231 1.00 61.66 258 SER A O 1
ATOM 2005 N N . ARG A 1 259 ? -3.415 -10.008 -23.484 1.00 64.94 259 ARG A N 1
ATOM 2006 C CA . ARG A 1 259 ? -4.710 -9.819 -22.801 1.00 64.94 259 ARG A CA 1
ATOM 2007 C C . ARG A 1 259 ? -5.333 -8.450 -23.067 1.00 64.94 259 ARG A C 1
ATOM 2009 O O . ARG A 1 259 ? -6.549 -8.326 -23.142 1.00 64.94 259 ARG A O 1
ATOM 2016 N N . PHE A 1 260 ? -4.500 -7.433 -23.287 1.00 63.94 260 PHE A N 1
ATOM 2017 C CA . PHE A 1 260 ? -4.916 -6.051 -23.547 1.00 63.94 260 PHE A CA 1
ATOM 2018 C C . PHE A 1 260 ? -4.650 -5.607 -24.994 1.00 63.94 260 PHE A C 1
ATOM 2020 O O . PHE A 1 260 ? -4.523 -4.416 -25.270 1.00 63.94 260 PHE A O 1
ATOM 2027 N N . SER A 1 261 ? -4.581 -6.543 -25.946 1.00 55.62 261 SER A N 1
ATOM 2028 C CA . SER A 1 261 ? -4.245 -6.262 -27.352 1.00 55.62 261 SER A CA 1
ATOM 2029 C C . SER A 1 261 ? -5.190 -5.267 -28.042 1.00 55.62 261 SER A C 1
ATOM 2031 O O . SER A 1 261 ? -4.818 -4.671 -29.044 1.00 55.62 261 SER A O 1
ATOM 2033 N N . SER A 1 262 ? -6.408 -5.073 -27.524 1.00 52.12 262 SER A N 1
ATOM 2034 C CA . SER A 1 262 ? -7.372 -4.079 -28.017 1.00 52.12 262 SER A CA 1
ATOM 2035 C C . SER A 1 262 ? -7.185 -2.666 -27.436 1.00 52.12 262 SER A C 1
ATOM 2037 O O . SER A 1 262 ? -7.964 -1.776 -27.769 1.00 52.12 262 SER A O 1
ATOM 2039 N N . LEU A 1 263 ? -6.205 -2.462 -26.547 1.00 49.28 263 LEU A N 1
ATOM 2040 C CA . LEU A 1 263 ? -5.868 -1.181 -25.905 1.00 49.28 263 LEU A CA 1
ATOM 2041 C C . LEU A 1 263 ? -4.530 -0.575 -26.378 1.00 49.28 263 LEU A C 1
ATOM 2043 O O . LEU A 1 263 ? -4.207 0.540 -25.959 1.00 49.28 263 LEU A O 1
ATOM 2047 N N . ILE A 1 264 ? -3.753 -1.298 -27.196 1.00 42.59 264 ILE A N 1
ATOM 2048 C CA . ILE A 1 264 ? -2.431 -0.888 -27.720 1.00 42.59 264 ILE A CA 1
ATOM 2049 C C . ILE A 1 264 ? -2.561 -0.315 -29.138 1.00 42.59 264 ILE A C 1
ATOM 2051 O O . ILE A 1 264 ? -3.277 -0.938 -29.950 1.00 42.59 264 ILE A O 1
#

Secondary structure (DSSP, 8-state):
---TTSS--HHHHHHHTTEEEEEEEEEETTEEEEEEEETTT--EEEEEEEETT----TTS--HHHHHHHHHHHHHHTTTSTTSPPEEEEEEETTEEEEEEE---SEEHHHHHHHH--SS--HHHHHHHHHHHHHHHHHHHHHHHHHHHTTEE-S---TTSEEE-TT--EEE---TT-EETT-B-------TTSS-SS--BHHHHHHHHHHHHHHHHHS--GGGGT-TTHHHHHHHHHHHHS-HHHHHHHHHHHHHHHTTSTT--

Foldseek 3Di:
DPDPVQDDDPQQPVQVPPKDFDAWPAADQQFTWTWIARNVPRFIKIKTKGAPPTDQDPVRDGSVNLVVQQLVLLVLLPPQFQRWAFDDWGQGPRIIITITGDDAAAFQLVVLVVQPCPDDDLVSQAVLVVLLVLLLVQVVVSQVSCVVSQKFQLAQARRQWGQHPVRRIHGHRRSRMDGQQDWFPVDDYDQLLADPDTDGSSLRRLSNSLSRLLCSQPVDSCSSVAVCVSVVCLVVSVVRHPCVSSVVSCVSVVVNCVPVVVRD

Sequence (264 aa):
MADARINPSDEFELLFAPYSILESLHFSNAGGVYRGVNLKTGCEIVAKEARSYAGYSSSDCDAVLRLRHERSMLIRLQGIEGIPSYYSYKTVCGHEFLVEEYCAGVTLQSWVASNYPFRLGEDDALRYSERALVIARQMLGLLDAVHGAGVALMDVNPKNFIVDKNLAVSLIDFEACSDIDGADSACLGMPGFSPLCKCANKERDEFGLACVLSYLFWPSWSSSFSPRSLYERLPLIDKHFPSSVKDMLEEQLSCMASRFSSLI